Protein AF-A0AB39BMZ3-F1 (afdb_monomer_lite)

Organism: NCBI:txid3237103

Sequence (229 aa):
MKKNLCFAFLLSFLVLIFVPGSILASNDEINWDEPFFEVKEFEVFYDEEYENSDDLLDPNTIESDFSIMGGGNCSRTYPGTNTCVLPGDVLYTSKSPSTGFVGHVGIVNTSSNVAHVLTAAGGGFRTNDTVNEWRNRFQAGQTRVYRYNNASRAYNAATKISGIRNNFVQYGIGTNRYDQRYNYCSKMIWQAYSLGGVTLRGWTNTGQVEFISPWNLVNQSYFTRVATF

Foldseek 3Di:
DDDYDDDDDDDDDDDDDDDDDDDDDPPPPPDPPDPDDPPPDWDFDDPPPDPDDPPPDDVVCVCVLCVVQPDPDQPDDQPPDPHGQTQLKKKWFQDDPADPGQTFIWTQASVRATWFAHAVVVPGTDHHHHSVNVCVRRPAQGIWIKHFQRSQLSNQLNHCLVVLVVQDQGDDFFADLQRSPHDHGLSSSQNSSVSSVHHFTAWTDPVTTTDHTSCSRQVDPRIDTDDTD

Radius of gyration: 25.88 Å; chains: 1; bounding box: 47×88×86 Å

Structure (mmCIF, N/CA/C/O backbone):
data_AF-A0AB39BMZ3-F1
#
_entry.id   AF-A0AB39BMZ3-F1
#
loop_
_atom_site.group_PDB
_atom_site.id
_atom_site.type_symbol
_atom_site.label_atom_id
_atom_site.label_alt_id
_atom_site.label_comp_id
_atom_site.label_asym_id
_atom_site.label_entity_id
_atom_site.label_seq_id
_atom_site.pdbx_PDB_ins_code
_atom_site.Cartn_x
_atom_site.Cartn_y
_atom_site.Cartn_z
_atom_site.occupancy
_atom_site.B_iso_or_equiv
_atom_site.auth_seq_id
_atom_site.auth_comp_id
_atom_site.auth_asym_id
_atom_site.auth_atom_id
_atom_site.pdbx_PDB_model_num
ATOM 1 N N . MET A 1 1 ? 18.829 63.375 -60.545 1.00 35.66 1 MET A N 1
ATOM 2 C CA . MET A 1 1 ? 17.794 62.920 -61.502 1.00 35.66 1 MET A CA 1
ATOM 3 C C . MET A 1 1 ? 17.953 61.419 -61.719 1.00 35.66 1 MET A C 1
ATOM 5 O O . MET A 1 1 ? 19.070 60.993 -61.954 1.00 35.66 1 MET A O 1
ATOM 9 N N . LYS A 1 2 ? 16.837 60.686 -61.555 1.00 46.88 2 LYS A N 1
ATOM 10 C CA . LYS A 1 2 ? 16.465 59.300 -61.945 1.00 46.88 2 LYS A CA 1
ATOM 11 C C . LYS A 1 2 ? 17.471 58.546 -62.855 1.00 46.88 2 LYS A C 1
ATOM 13 O O . LYS A 1 2 ? 17.956 59.140 -63.808 1.00 46.88 2 LYS A O 1
ATOM 18 N N . LYS A 1 3 ? 17.723 57.236 -62.705 1.00 43.28 3 LYS A N 1
ATOM 19 C CA . LYS A 1 3 ? 16.800 56.093 -62.943 1.00 43.28 3 LYS A CA 1
ATOM 20 C C . LYS A 1 3 ? 17.489 54.777 -62.490 1.00 43.28 3 LYS A C 1
ATOM 22 O O . LYS A 1 3 ? 18.661 54.624 -62.793 1.00 43.28 3 LYS A O 1
ATOM 27 N N . ASN A 1 4 ? 16.821 53.922 -61.694 1.00 40.41 4 ASN A N 1
ATOM 28 C CA . ASN A 1 4 ? 16.254 52.592 -62.069 1.00 40.41 4 ASN A CA 1
ATOM 29 C C . ASN A 1 4 ? 17.298 51.444 -62.032 1.00 40.41 4 ASN A C 1
ATOM 31 O O . ASN A 1 4 ? 18.447 51.697 -62.341 1.00 40.41 4 ASN A O 1
ATOM 35 N N . LEU A 1 5 ? 17.037 50.154 -61.798 1.00 43.66 5 LEU A N 1
ATOM 36 C CA . LEU A 1 5 ? 15.922 49.298 -61.355 1.00 43.66 5 LEU A CA 1
ATOM 37 C C . LEU A 1 5 ? 16.449 47.845 -61.544 1.00 43.66 5 LEU A C 1
ATOM 39 O O . LEU A 1 5 ? 17.090 47.604 -62.557 1.00 43.66 5 LEU A O 1
ATOM 43 N N . CYS A 1 6 ? 16.117 46.918 -60.629 1.00 44.03 6 CYS A N 1
ATOM 44 C CA . CYS A 1 6 ? 16.098 45.438 -60.755 1.00 44.03 6 CYS A CA 1
ATOM 45 C C . CYS A 1 6 ? 17.329 44.661 -61.281 1.00 44.03 6 CYS A C 1
ATOM 47 O O . CYS A 1 6 ? 17.737 44.833 -62.418 1.00 44.03 6 CYS A O 1
ATOM 49 N N . PHE A 1 7 ? 17.762 43.626 -60.549 1.00 40.25 7 PHE A N 1
ATOM 50 C CA . PHE A 1 7 ? 17.367 42.223 -60.796 1.00 40.25 7 PHE A CA 1
ATOM 51 C C . PHE A 1 7 ? 18.029 41.305 -59.752 1.00 40.25 7 PHE A C 1
ATOM 53 O O . PHE A 1 7 ? 19.232 41.372 -59.520 1.00 40.25 7 PHE A O 1
ATOM 60 N N . ALA A 1 8 ? 17.230 40.447 -59.122 1.00 46.72 8 ALA A N 1
ATOM 61 C CA . ALA A 1 8 ? 17.710 39.271 -58.404 1.00 46.72 8 ALA A CA 1
ATOM 62 C C . ALA A 1 8 ? 18.194 38.216 -59.412 1.00 46.72 8 ALA A C 1
ATOM 64 O O . ALA A 1 8 ? 17.561 38.103 -60.453 1.00 46.72 8 ALA A O 1
ATOM 65 N N . PHE A 1 9 ? 19.229 37.422 -59.101 1.00 40.22 9 PHE A N 1
ATOM 66 C CA . PHE A 1 9 ? 19.284 35.981 -59.418 1.00 40.22 9 PHE A CA 1
ATOM 67 C C . PHE A 1 9 ? 20.486 35.284 -58.734 1.00 40.22 9 PHE A C 1
ATOM 69 O O . PHE A 1 9 ? 21.638 35.627 -58.968 1.00 40.22 9 PHE A O 1
ATOM 76 N N . LEU A 1 10 ? 20.142 34.328 -57.861 1.00 46.91 10 LEU A N 1
ATOM 77 C CA . LEU A 1 10 ? 20.783 33.049 -57.503 1.00 46.91 10 LEU A CA 1
ATOM 78 C C . LEU A 1 10 ? 22.270 32.770 -57.814 1.00 46.91 10 LEU A C 1
ATOM 80 O O . LEU A 1 10 ? 22.665 32.722 -58.972 1.00 46.91 10 LEU A O 1
ATOM 84 N N . LEU A 1 11 ? 22.988 32.290 -56.787 1.00 40.00 11 LEU A N 1
ATOM 85 C CA . LEU A 1 11 ? 23.832 31.078 -56.851 1.00 40.00 11 LEU A CA 1
ATOM 86 C C . LEU A 1 11 ? 24.113 30.596 -55.408 1.00 40.00 11 LEU A C 1
ATOM 88 O O . LEU A 1 11 ? 24.790 31.268 -54.641 1.00 40.00 11 LEU A O 1
ATOM 92 N N . SER A 1 12 ? 23.394 29.590 -54.904 1.00 45.03 12 SER A N 1
ATOM 93 C CA . SER A 1 12 ? 23.884 28.207 -54.780 1.00 45.03 12 SER A CA 1
ATOM 94 C C . SER A 1 12 ? 25.326 28.097 -54.276 1.00 45.03 12 SER A C 1
ATOM 96 O O . SER A 1 12 ? 26.247 28.177 -55.079 1.00 45.03 12 SER A O 1
ATOM 98 N N . PHE A 1 13 ? 25.507 27.778 -52.991 1.00 42.47 13 PHE A N 1
ATOM 99 C CA . PHE A 1 13 ? 26.560 26.850 -52.571 1.00 42.47 13 PHE A CA 1
ATOM 100 C C . PHE A 1 13 ? 26.096 26.038 -51.357 1.00 42.47 13 PHE A C 1
ATOM 102 O O . PHE A 1 13 ? 26.056 26.501 -50.220 1.00 42.47 13 PHE A O 1
ATOM 109 N N . LEU A 1 14 ? 25.702 24.805 -51.666 1.00 44.97 14 LEU A N 1
ATOM 110 C CA . LEU A 1 14 ? 25.516 23.692 -50.753 1.00 44.97 14 LEU A CA 1
ATOM 111 C C . LEU A 1 14 ? 26.889 23.341 -50.156 1.00 44.97 14 LEU A C 1
ATOM 113 O O . LEU A 1 14 ? 27.759 22.849 -50.873 1.00 44.97 14 LEU A O 1
ATOM 117 N N . VAL A 1 15 ? 27.101 23.593 -48.864 1.00 43.81 15 VAL A N 1
ATOM 118 C CA . VAL A 1 15 ? 28.261 23.061 -48.135 1.00 43.81 15 VAL A CA 1
ATOM 119 C C . VAL A 1 15 ? 27.787 21.850 -47.337 1.00 43.81 15 VAL A C 1
ATOM 121 O O . VAL A 1 15 ? 27.202 21.973 -46.265 1.00 43.81 15 VAL A O 1
ATOM 124 N N . LEU A 1 16 ? 28.023 20.669 -47.909 1.00 45.47 16 LEU A N 1
ATOM 125 C CA . LEU A 1 16 ? 27.975 19.386 -47.214 1.00 45.47 16 LEU A CA 1
ATOM 126 C C . LEU A 1 16 ? 29.157 19.324 -46.241 1.00 45.47 16 LEU A C 1
ATOM 128 O O . LEU A 1 16 ? 30.283 19.045 -46.649 1.00 45.47 16 LEU A O 1
ATOM 132 N N . ILE A 1 17 ? 28.902 19.571 -44.957 1.00 45.56 17 ILE A N 1
ATOM 133 C CA . ILE A 1 17 ? 29.838 19.191 -43.898 1.00 45.56 17 ILE A CA 1
ATOM 134 C C . ILE A 1 17 ? 29.428 17.799 -43.426 1.00 45.56 17 ILE A C 1
ATOM 136 O O . ILE A 1 17 ? 28.432 17.618 -42.729 1.00 45.56 17 ILE A O 1
ATOM 140 N N . PHE A 1 18 ? 30.199 16.809 -43.862 1.00 40.34 18 PHE A N 1
ATOM 141 C CA . PHE A 1 18 ? 30.198 15.462 -43.312 1.00 40.34 18 PHE A CA 1
ATOM 142 C C . PHE A 1 18 ? 30.809 15.525 -41.903 1.00 40.34 18 PHE A C 1
ATOM 144 O O . PHE A 1 18 ? 32.000 15.798 -41.761 1.00 40.34 18 PHE A O 1
ATOM 151 N N . VAL A 1 19 ? 30.010 15.261 -40.868 1.00 41.97 19 VAL A N 1
ATOM 152 C CA . VAL A 1 19 ? 30.504 14.916 -39.526 1.00 41.97 19 VAL A CA 1
ATOM 153 C C . VAL A 1 19 ? 29.900 13.559 -39.157 1.00 41.97 19 VAL A C 1
ATOM 155 O O . VAL A 1 19 ? 28.674 13.429 -39.172 1.00 41.97 19 VAL A O 1
ATOM 158 N N . PRO A 1 20 ? 30.711 12.525 -38.872 1.00 40.75 20 PRO A N 1
ATOM 159 C CA . PRO A 1 20 ? 30.188 11.228 -38.487 1.00 40.75 20 PRO A CA 1
ATOM 160 C C . PRO A 1 20 ? 29.720 11.261 -37.028 1.00 40.75 20 PRO A C 1
ATOM 162 O O . PRO A 1 20 ? 30.461 11.659 -36.136 1.00 40.75 20 PRO A O 1
ATOM 165 N N . GLY A 1 21 ? 28.481 10.810 -36.828 1.00 40.44 21 GLY A N 1
ATOM 166 C CA . GLY A 1 21 ? 27.982 10.101 -35.649 1.00 40.44 21 GLY A CA 1
ATOM 167 C C . GLY A 1 21 ? 28.285 10.673 -34.264 1.00 40.44 21 GLY A C 1
ATOM 168 O O . GLY A 1 21 ? 29.332 10.402 -33.691 1.00 40.44 21 GLY A O 1
ATOM 169 N N . SER A 1 22 ? 27.278 11.295 -33.650 1.00 37.59 22 SER A N 1
ATOM 170 C CA . SER A 1 22 ? 26.979 11.166 -32.217 1.00 37.59 22 SER A CA 1
ATOM 171 C C . SER A 1 22 ? 25.510 11.525 -31.986 1.00 37.59 22 SER A C 1
ATOM 173 O O . SER A 1 22 ? 25.135 12.686 -32.066 1.00 37.59 22 SER A O 1
ATOM 175 N N . ILE A 1 23 ? 24.696 10.486 -31.787 1.00 41.50 23 ILE A N 1
ATOM 176 C CA . ILE A 1 23 ? 23.494 10.410 -30.939 1.00 41.50 23 ILE A CA 1
ATOM 177 C C . ILE A 1 23 ? 22.740 11.741 -30.758 1.00 41.50 23 ILE A C 1
ATOM 179 O O . ILE A 1 23 ? 23.028 12.523 -29.854 1.00 41.50 23 ILE A O 1
ATOM 183 N N . LEU A 1 24 ? 21.710 11.952 -31.581 1.00 36.19 24 LEU A N 1
ATOM 184 C CA . LEU A 1 24 ? 20.635 12.878 -31.243 1.00 36.19 24 LEU A CA 1
ATOM 185 C C . LEU A 1 24 ? 19.850 12.271 -30.075 1.00 36.19 24 LEU A C 1
ATOM 187 O O . LEU A 1 24 ? 19.190 11.245 -30.233 1.00 36.19 24 LEU A O 1
ATOM 191 N N . ALA A 1 25 ? 19.936 12.900 -28.906 1.00 37.31 25 ALA A N 1
ATOM 192 C CA . ALA A 1 25 ? 18.879 12.802 -27.914 1.00 37.31 25 ALA A CA 1
ATOM 193 C C . ALA A 1 25 ? 17.602 13.354 -28.563 1.00 37.31 25 ALA A C 1
ATOM 195 O O . ALA A 1 25 ? 17.571 14.528 -28.944 1.00 37.31 25 ALA A O 1
ATOM 196 N N . SER A 1 26 ? 16.580 12.513 -28.753 1.00 39.22 26 SER A N 1
ATOM 197 C CA . SER A 1 26 ? 15.256 13.032 -29.081 1.00 39.22 26 SER A CA 1
ATOM 198 C C . SER A 1 26 ? 14.737 13.744 -27.834 1.00 39.22 26 SER A C 1
ATOM 200 O O . SER A 1 26 ? 14.551 13.148 -26.773 1.00 39.22 26 SER A O 1
ATOM 202 N N . ASN A 1 27 ? 14.568 15.060 -27.941 1.00 45.41 27 ASN A N 1
ATOM 203 C CA . ASN A 1 27 ? 13.685 15.799 -27.052 1.00 45.41 27 ASN A CA 1
ATOM 204 C C . ASN A 1 27 ? 12.256 15.508 -27.512 1.00 45.41 27 ASN A C 1
ATOM 206 O O . ASN A 1 27 ? 11.623 16.350 -28.144 1.00 45.41 27 ASN A O 1
ATOM 210 N N . ASP A 1 28 ? 11.779 14.300 -27.232 1.00 40.38 28 ASP A N 1
ATOM 211 C CA . ASP A 1 28 ? 10.352 14.025 -27.286 1.00 40.38 28 ASP A CA 1
ATOM 212 C C . ASP A 1 28 ? 9.761 14.503 -25.958 1.00 40.38 28 ASP A C 1
ATOM 214 O O . ASP A 1 28 ? 9.809 13.818 -24.933 1.00 40.38 28 ASP A O 1
ATOM 218 N N . GLU A 1 29 ? 9.254 15.737 -25.955 1.00 38.00 29 GLU A N 1
ATOM 219 C CA . GLU A 1 29 ? 8.318 16.176 -24.927 1.00 38.00 29 GLU A CA 1
ATOM 220 C C . GLU A 1 29 ? 7.094 15.257 -24.995 1.00 38.00 29 GLU A C 1
ATOM 222 O O . GLU A 1 29 ? 6.323 15.272 -25.955 1.00 38.00 29 GLU A O 1
ATOM 227 N N . ILE A 1 30 ? 6.950 14.405 -23.980 1.00 43.41 30 ILE A N 1
ATOM 228 C CA . ILE A 1 30 ? 5.805 13.509 -23.830 1.00 43.41 30 ILE A CA 1
ATOM 229 C C . ILE A 1 30 ? 4.558 14.381 -23.660 1.00 43.41 30 ILE A C 1
ATOM 231 O O . ILE A 1 30 ? 4.386 15.045 -22.636 1.00 43.41 30 ILE A O 1
ATOM 235 N N . ASN A 1 31 ? 3.704 14.382 -24.682 1.00 32.47 31 ASN A N 1
ATOM 236 C CA . ASN A 1 31 ? 2.394 15.013 -24.648 1.00 32.47 31 ASN A CA 1
ATOM 237 C C . ASN A 1 31 ? 1.470 14.210 -23.714 1.00 32.47 31 ASN A C 1
ATOM 239 O O . ASN A 1 31 ? 1.122 13.067 -24.007 1.00 32.47 31 ASN A O 1
ATOM 243 N N . TRP A 1 32 ? 1.101 14.801 -22.576 1.00 40.84 32 TRP A N 1
ATOM 244 C CA . TRP A 1 32 ? 0.277 14.170 -21.536 1.00 40.84 32 TRP A CA 1
ATOM 245 C C . TRP A 1 32 ? -1.239 14.305 -21.775 1.00 40.84 32 TRP A C 1
ATOM 247 O O . TRP A 1 32 ? -2.012 13.809 -20.956 1.00 40.84 32 TRP A O 1
ATOM 257 N N . ASP A 1 33 ? -1.660 14.945 -22.875 1.00 35.44 33 ASP A N 1
ATOM 258 C CA . ASP A 1 33 ? -3.074 15.182 -23.217 1.00 35.44 33 ASP A CA 1
ATOM 259 C C . ASP A 1 33 ? -3.703 14.088 -24.106 1.00 35.44 33 ASP A C 1
ATOM 261 O O . ASP A 1 33 ? -4.878 14.181 -24.466 1.00 35.44 33 ASP A O 1
ATOM 265 N N . GLU A 1 34 ? -2.969 13.024 -24.442 1.00 38.31 34 GLU A N 1
ATOM 266 C CA . GLU A 1 34 ? -3.548 11.890 -25.171 1.00 38.31 34 GLU A CA 1
ATOM 267 C C . GLU A 1 34 ? -4.383 11.007 -24.220 1.00 38.31 34 GLU A C 1
ATOM 269 O O . GLU A 1 34 ? -3.901 10.613 -23.149 1.00 38.31 34 GLU A O 1
ATOM 274 N N . PRO A 1 35 ? -5.639 10.668 -24.570 1.00 37.22 35 PRO A N 1
ATOM 275 C CA . PRO A 1 35 ? -6.463 9.792 -23.754 1.00 37.22 35 PRO A CA 1
ATOM 276 C C . PRO A 1 35 ? -5.769 8.438 -23.590 1.00 37.22 35 PRO A C 1
ATOM 278 O O . PRO A 1 35 ? -5.380 7.796 -24.566 1.00 37.22 35 PRO A O 1
ATOM 281 N N . PHE A 1 36 ? -5.622 8.025 -22.326 1.00 44.50 36 PHE A N 1
ATOM 282 C CA . PHE A 1 36 ? -5.133 6.714 -21.909 1.00 44.50 36 PHE A CA 1
ATOM 283 C C . PHE A 1 36 ? -5.636 5.625 -22.860 1.00 44.50 36 PHE A C 1
ATOM 285 O O . PHE A 1 36 ? -6.844 5.475 -23.039 1.00 44.50 36 PHE A O 1
ATOM 292 N N . PHE A 1 37 ? -4.687 4.894 -23.450 1.00 38.97 37 PHE A N 1
ATOM 293 C CA . PHE A 1 37 ? -4.905 3.760 -24.342 1.00 38.97 37 PHE A CA 1
ATOM 294 C C . PHE A 1 37 ? -6.164 2.965 -23.970 1.00 38.97 37 PHE A C 1
ATOM 296 O O . PHE A 1 37 ? -6.286 2.458 -22.852 1.00 38.97 37 PHE A O 1
ATOM 303 N N . GLU A 1 38 ? -7.084 2.830 -24.924 1.00 38.00 38 GLU A N 1
ATOM 304 C CA . GLU A 1 38 ? -8.198 1.889 -24.839 1.00 38.00 38 GLU A CA 1
ATOM 305 C C . GLU A 1 38 ? -7.611 0.467 -24.890 1.00 38.00 38 GLU A C 1
ATOM 307 O O . GLU A 1 38 ? -7.374 -0.097 -25.959 1.00 38.00 38 GLU A O 1
ATOM 312 N N . VAL A 1 39 ? -7.277 -0.086 -23.719 1.00 44.09 39 VAL A N 1
ATOM 313 C CA . VAL A 1 39 ? -6.733 -1.444 -23.585 1.00 44.09 39 VAL A CA 1
ATOM 314 C C . VAL A 1 39 ? -7.845 -2.432 -23.936 1.00 44.09 39 VAL A C 1
ATOM 316 O O . VAL A 1 39 ? -8.742 -2.679 -23.131 1.00 44.09 39 VAL A O 1
ATOM 319 N N . LYS A 1 40 ? -7.818 -2.951 -25.168 1.00 37.28 40 LYS A N 1
ATOM 320 C CA . LYS A 1 40 ? -8.894 -3.783 -25.731 1.00 37.28 40 LYS A CA 1
ATOM 321 C C . LYS A 1 40 ? -8.863 -5.256 -25.333 1.00 37.28 40 LYS A C 1
ATOM 323 O O . LYS A 1 40 ? -9.859 -5.936 -25.544 1.00 37.28 40 LYS A O 1
ATOM 328 N N . GLU A 1 41 ? -7.792 -5.749 -24.721 1.00 40.28 41 GLU A N 1
ATOM 329 C CA . GLU A 1 41 ? -7.735 -7.143 -24.280 1.00 40.28 41 GLU A CA 1
ATOM 330 C C . GLU A 1 41 ? -6.696 -7.304 -23.167 1.00 40.28 41 GLU A C 1
ATOM 332 O O . GLU A 1 41 ? -5.605 -6.738 -23.235 1.00 40.28 41 GLU A O 1
ATOM 337 N N . PHE A 1 42 ? -7.076 -8.004 -22.097 1.00 39.78 42 PHE A N 1
ATOM 338 C CA . PHE A 1 42 ? -6.285 -8.170 -20.880 1.00 39.78 42 PHE A CA 1
ATOM 339 C C . PHE A 1 42 ? -5.866 -9.633 -20.773 1.00 39.78 42 PHE A C 1
ATOM 341 O O . PHE A 1 42 ? -6.704 -10.488 -20.495 1.00 39.78 42 PHE A O 1
ATOM 348 N N . GLU A 1 43 ? -4.577 -9.922 -20.924 1.00 38.09 43 GLU A N 1
ATOM 349 C CA . GLU A 1 43 ? -4.024 -11.186 -20.441 1.00 38.09 43 GLU A CA 1
ATOM 350 C C . GLU A 1 43 ? -3.625 -11.011 -18.970 1.00 38.09 43 GLU A C 1
ATOM 352 O O . GLU A 1 43 ? -2.747 -10.215 -18.622 1.00 38.09 43 GLU A O 1
ATOM 357 N N . VAL A 1 44 ? -4.337 -11.719 -18.082 1.00 43.59 44 VAL A N 1
ATOM 358 C CA . VAL A 1 44 ? -3.938 -11.872 -16.679 1.00 43.59 44 VAL A CA 1
ATOM 359 C C . VAL A 1 44 ? -2.813 -12.894 -16.664 1.00 43.59 44 VAL A C 1
ATOM 361 O O . VAL A 1 44 ? -3.059 -14.080 -16.873 1.00 43.59 44 VAL A O 1
ATOM 364 N N . PHE A 1 45 ? -1.587 -12.462 -16.389 1.00 42.62 45 PHE A N 1
ATOM 365 C CA . PHE A 1 45 ? -0.499 -13.411 -16.189 1.00 42.62 45 PHE A CA 1
ATOM 366 C C . PHE A 1 45 ? -0.581 -13.961 -14.765 1.00 42.62 45 PHE A C 1
ATOM 368 O O . PHE A 1 45 ? -0.477 -13.228 -13.775 1.00 42.62 45 PHE A O 1
ATOM 375 N N . TYR A 1 46 ? -0.814 -15.267 -14.670 1.00 40.78 46 TYR A N 1
ATOM 376 C CA . TYR A 1 46 ? -0.612 -16.028 -13.449 1.00 40.78 46 TYR A CA 1
ATOM 377 C C . TYR A 1 46 ? 0.838 -16.508 -13.470 1.00 40.78 46 TYR A C 1
ATOM 379 O O . TYR A 1 46 ? 1.170 -17.402 -14.239 1.00 40.78 46 TYR A O 1
ATOM 387 N N . ASP A 1 47 ? 1.709 -15.912 -12.654 1.00 41.22 47 ASP A N 1
ATOM 388 C CA . ASP A 1 47 ? 3.001 -16.541 -12.375 1.00 41.22 47 ASP A CA 1
ATOM 389 C C . ASP A 1 47 ? 2.706 -17.828 -11.577 1.00 41.22 47 ASP A C 1
ATOM 391 O O . ASP A 1 47 ? 2.167 -17.771 -10.466 1.00 41.22 47 ASP A O 1
ATOM 395 N N . GLU A 1 48 ? 2.978 -18.989 -12.186 1.00 39.09 48 GLU A N 1
ATOM 396 C CA . GLU A 1 48 ? 2.729 -20.335 -11.629 1.00 39.09 48 GLU A CA 1
ATOM 397 C C . GLU A 1 48 ? 3.689 -20.702 -10.483 1.00 39.09 48 GLU A C 1
ATOM 399 O O . GLU A 1 48 ? 3.539 -21.732 -9.829 1.00 39.09 48 GLU A O 1
ATOM 404 N N . GLU A 1 49 ? 4.659 -19.847 -10.176 1.00 40.28 49 GLU A N 1
ATOM 405 C CA . GLU A 1 49 ? 5.669 -20.117 -9.163 1.00 40.28 49 GLU A CA 1
ATOM 406 C C . GLU A 1 49 ? 5.241 -19.546 -7.801 1.00 40.28 49 GLU A C 1
ATOM 408 O O . GLU A 1 49 ? 5.564 -18.408 -7.469 1.00 40.28 49 GLU A O 1
ATOM 413 N N . TYR A 1 50 ? 4.440 -20.317 -7.049 1.00 40.59 50 TYR A N 1
ATOM 414 C CA . TYR A 1 50 ? 4.622 -20.620 -5.613 1.00 40.59 50 TYR A CA 1
ATOM 415 C C . TYR A 1 50 ? 3.421 -21.428 -5.077 1.00 40.59 50 TYR A C 1
ATOM 417 O O . TYR A 1 50 ? 2.538 -20.906 -4.391 1.00 40.59 50 TYR A O 1
ATOM 425 N N . GLU A 1 51 ? 3.386 -22.726 -5.366 1.00 40.16 51 GLU A N 1
ATOM 426 C CA . GLU A 1 51 ? 2.722 -23.686 -4.484 1.00 40.16 51 GLU A CA 1
ATOM 427 C C . GLU A 1 51 ? 3.712 -24.052 -3.379 1.00 40.16 51 GLU A C 1
ATOM 429 O O . GLU A 1 51 ? 4.714 -24.706 -3.649 1.00 40.16 51 GLU A O 1
ATOM 434 N N . ASN A 1 52 ? 3.477 -23.559 -2.162 1.00 41.69 52 ASN A N 1
ATOM 435 C CA . ASN A 1 52 ? 3.446 -24.355 -0.930 1.00 41.69 52 ASN A CA 1
ATOM 436 C C . ASN A 1 52 ? 3.363 -23.414 0.284 1.00 41.69 52 ASN A C 1
ATOM 438 O O . ASN A 1 52 ? 4.356 -22.850 0.742 1.00 41.69 52 ASN A O 1
ATOM 442 N N . SER A 1 53 ? 2.161 -23.250 0.817 1.00 42.69 53 SER A N 1
ATOM 443 C CA . SER A 1 53 ? 1.975 -23.156 2.261 1.00 42.69 53 SER A CA 1
ATOM 444 C C . SER A 1 53 ? 0.507 -23.435 2.522 1.00 42.69 53 SER A C 1
ATOM 446 O O . SER A 1 53 ? -0.322 -22.545 2.323 1.00 42.69 53 SER A O 1
ATOM 448 N N . ASP A 1 54 ? 0.209 -24.646 2.983 1.00 39.72 54 ASP A N 1
ATOM 449 C CA . ASP A 1 54 ? -1.060 -25.071 3.594 1.00 39.72 54 ASP A CA 1
ATOM 450 C C . ASP A 1 54 ? -1.417 -24.274 4.871 1.00 39.72 54 ASP A C 1
ATOM 452 O O . ASP A 1 54 ? -2.09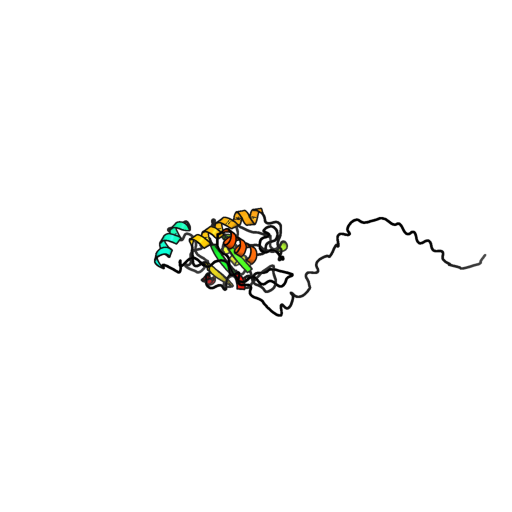1 -24.757 5.772 1.00 39.72 54 ASP A O 1
ATOM 456 N N . ASP A 1 55 ? -0.996 -23.016 4.955 1.00 43.78 55 ASP A N 1
ATOM 457 C CA . ASP A 1 55 ? -1.259 -22.100 6.056 1.00 43.78 55 ASP A CA 1
ATOM 458 C C . ASP A 1 55 ? -2.519 -21.279 5.732 1.00 43.78 55 ASP A C 1
ATOM 460 O O . ASP A 1 55 ? -2.540 -20.045 5.708 1.00 43.78 55 ASP A O 1
ATOM 464 N N . LEU A 1 56 ? -3.585 -21.998 5.370 1.00 37.25 56 LEU A N 1
ATOM 465 C CA . LEU A 1 56 ? -4.931 -21.454 5.324 1.00 37.25 56 LEU A CA 1
ATOM 466 C C . LEU A 1 56 ? -5.506 -21.492 6.742 1.00 37.25 56 LEU A C 1
ATOM 468 O O . LEU A 1 56 ? -6.040 -22.502 7.180 1.00 37.25 56 LEU A O 1
ATOM 472 N N . LEU A 1 57 ? -5.435 -20.329 7.394 1.00 42.91 57 LEU A N 1
ATOM 473 C CA . LEU A 1 57 ? -6.365 -19.843 8.416 1.00 42.91 57 LEU A CA 1
ATOM 474 C C . LEU A 1 57 ? -6.607 -20.785 9.610 1.00 42.91 57 LEU A C 1
ATOM 476 O O . LEU A 1 57 ? -7.647 -21.437 9.692 1.00 42.91 57 LEU A O 1
ATOM 480 N N . ASP A 1 58 ? -5.732 -20.718 10.615 1.00 40.44 58 ASP A N 1
ATOM 481 C CA . ASP A 1 58 ? -6.183 -20.934 11.993 1.00 40.44 58 ASP A CA 1
ATOM 482 C C . ASP A 1 58 ? -6.757 -19.608 12.538 1.00 40.44 58 ASP A C 1
ATOM 484 O O . ASP A 1 58 ? -6.013 -18.652 12.746 1.00 40.44 58 ASP A O 1
ATOM 488 N N . PRO A 1 59 ? -8.072 -19.483 12.777 1.00 41.25 59 PRO A N 1
ATOM 489 C CA . PRO A 1 59 ? -8.657 -18.275 13.360 1.00 41.25 59 PRO A CA 1
ATOM 490 C C . PRO A 1 59 ? -8.146 -17.962 14.781 1.00 41.25 59 PRO A C 1
ATOM 492 O O . PRO A 1 59 ? -8.339 -16.839 15.246 1.00 41.25 59 PRO A O 1
ATOM 495 N N . ASN A 1 60 ? -7.462 -18.898 15.452 1.00 37.62 60 ASN A N 1
ATOM 496 C CA . ASN A 1 60 ? -6.832 -18.680 16.756 1.00 37.62 60 ASN A CA 1
ATOM 497 C C . ASN A 1 60 ? -5.408 -18.097 16.673 1.00 37.62 60 ASN A C 1
ATOM 499 O O . ASN A 1 60 ? -4.873 -17.683 17.701 1.00 37.62 60 ASN A O 1
ATOM 503 N N . THR A 1 61 ? -4.794 -17.991 15.486 1.00 43.12 61 THR A N 1
ATOM 504 C CA . THR A 1 61 ? -3.495 -17.303 15.330 1.00 43.12 61 THR A CA 1
ATOM 505 C C . THR A 1 61 ? -3.633 -15.787 15.189 1.00 43.12 61 THR A C 1
ATOM 507 O O . THR A 1 61 ? -2.639 -15.074 15.311 1.00 43.12 61 THR A O 1
ATOM 510 N N . ILE A 1 62 ? -4.856 -15.264 15.027 1.00 44.66 62 ILE A N 1
ATOM 511 C CA . ILE A 1 62 ? -5.141 -13.821 14.918 1.00 44.66 62 ILE A CA 1
ATOM 512 C C . ILE A 1 62 ? -4.742 -13.065 16.201 1.00 44.66 62 ILE A C 1
ATOM 514 O O . ILE A 1 62 ? -4.264 -11.933 16.117 1.00 44.66 62 ILE A O 1
ATOM 518 N N . GLU A 1 63 ? -4.865 -13.683 17.382 1.00 41.75 63 GLU A N 1
ATOM 519 C CA . GLU A 1 63 ? -4.412 -13.076 18.645 1.00 41.75 63 GLU A CA 1
ATOM 520 C C . GLU A 1 63 ? -2.881 -13.107 18.800 1.00 41.75 63 GLU A C 1
ATOM 522 O O . GLU A 1 63 ? -2.287 -12.134 19.272 1.00 41.75 63 GLU A O 1
ATOM 527 N N . SER A 1 64 ? -2.214 -14.176 18.345 1.00 45.97 64 SER A N 1
ATOM 528 C CA . SER A 1 64 ? -0.745 -14.255 18.355 1.00 45.97 64 SER A CA 1
ATOM 529 C C . SER A 1 64 ? -0.097 -13.342 17.309 1.00 45.97 64 SER A C 1
ATOM 531 O O . SER A 1 64 ? 0.948 -12.748 17.570 1.00 45.97 64 SER A O 1
ATOM 533 N N . ASP A 1 65 ? -0.749 -13.143 16.164 1.00 49.81 65 ASP A N 1
ATOM 534 C CA . ASP A 1 65 ? -0.299 -12.250 15.093 1.00 49.81 65 ASP A CA 1
ATOM 535 C C . ASP A 1 65 ? -0.439 -10.762 15.472 1.00 49.81 65 ASP A C 1
ATOM 537 O O . ASP A 1 65 ? 0.367 -9.928 15.050 1.00 49.81 65 ASP A O 1
ATOM 541 N N . PHE A 1 66 ? -1.398 -10.420 16.341 1.00 50.03 66 PHE A N 1
ATOM 542 C CA . PHE A 1 66 ? -1.551 -9.076 16.918 1.00 50.03 66 PHE A CA 1
ATOM 543 C C . PHE A 1 66 ? -0.350 -8.701 17.817 1.00 50.03 66 PHE A C 1
ATOM 545 O O . PHE A 1 66 ? 0.119 -7.559 17.813 1.00 50.03 66 PHE A O 1
ATOM 552 N N . SER A 1 67 ? 0.234 -9.687 18.510 1.00 49.81 67 SER A N 1
ATOM 553 C CA . SER A 1 67 ? 1.473 -9.522 19.283 1.00 49.81 67 SER A CA 1
ATOM 554 C C . SER A 1 67 ? 2.704 -9.305 18.386 1.00 49.81 67 SER A C 1
ATOM 556 O O . SER A 1 67 ? 3.526 -8.435 18.677 1.00 49.81 67 SER A O 1
ATOM 558 N N . ILE A 1 68 ? 2.796 -10.019 17.256 1.00 51.91 68 ILE A N 1
ATOM 559 C CA . ILE A 1 68 ? 3.897 -9.908 16.274 1.00 51.91 68 ILE A CA 1
ATOM 560 C C . ILE A 1 68 ? 3.855 -8.563 15.521 1.00 51.91 68 ILE A C 1
ATOM 562 O O . ILE A 1 68 ? 4.895 -7.988 15.206 1.00 51.91 68 ILE A O 1
ATOM 566 N N . MET A 1 69 ? 2.657 -8.015 15.305 1.00 51.78 69 MET A N 1
ATOM 567 C CA . MET A 1 69 ? 2.395 -6.699 14.702 1.00 51.78 69 MET A CA 1
ATOM 568 C C . MET A 1 69 ? 2.679 -5.500 15.625 1.00 51.78 69 MET A C 1
ATOM 570 O O . MET A 1 69 ? 2.478 -4.353 15.219 1.00 51.78 69 MET A O 1
ATOM 574 N N . GLY A 1 70 ? 3.143 -5.743 16.857 1.00 50.09 70 GLY A N 1
ATOM 575 C CA . GLY A 1 70 ? 3.546 -4.695 17.793 1.00 50.09 70 GLY A CA 1
ATOM 576 C C . GLY A 1 70 ? 2.440 -4.158 18.703 1.00 50.09 70 GLY A C 1
ATOM 577 O O . GLY A 1 70 ? 2.571 -3.043 19.207 1.00 50.09 70 GLY A O 1
ATOM 578 N N . GLY A 1 71 ? 1.369 -4.904 18.976 1.00 46.00 71 GLY A N 1
ATOM 579 C CA . GLY A 1 71 ? 0.403 -4.430 19.957 1.00 46.00 71 GLY A CA 1
ATOM 580 C C . GLY A 1 71 ? -0.486 -5.520 20.496 1.00 46.00 71 GLY A C 1
ATOM 581 O O . GLY A 1 71 ? -1.403 -5.923 19.822 1.00 46.00 71 GLY A O 1
ATOM 582 N N . GLY A 1 72 ? -0.341 -5.869 21.773 1.00 46.97 72 GLY A N 1
ATOM 583 C CA . GLY A 1 72 ? -1.451 -6.461 22.529 1.00 46.97 72 GLY A CA 1
ATOM 584 C C . GLY A 1 72 ? -2.624 -5.486 22.737 1.00 46.97 72 GLY A C 1
ATOM 585 O O . GLY A 1 72 ? -3.616 -5.864 23.342 1.00 46.97 72 GLY A O 1
ATOM 586 N N . ASN A 1 73 ? -2.526 -4.233 22.261 1.00 55.41 73 ASN A N 1
ATOM 587 C CA . ASN A 1 73 ? -3.572 -3.217 22.358 1.00 55.41 73 ASN A CA 1
ATOM 588 C C . ASN A 1 73 ? -3.614 -2.323 21.110 1.00 55.41 73 ASN A C 1
ATOM 590 O O . ASN A 1 73 ? -2.622 -1.707 20.721 1.00 55.41 73 ASN A O 1
ATOM 594 N N . CYS A 1 74 ? -4.805 -2.215 20.525 1.00 70.19 74 CYS A N 1
ATOM 595 C CA . CYS A 1 74 ? -5.143 -1.318 19.426 1.00 70.19 74 CYS A CA 1
ATOM 596 C C . CYS A 1 74 ? -4.970 0.157 19.831 1.00 70.19 74 CYS A C 1
ATOM 598 O O . CYS A 1 74 ? -5.840 0.726 20.487 1.00 70.19 74 CYS A O 1
ATOM 600 N N . SER A 1 75 ? -3.857 0.793 19.462 1.00 71.62 75 SER A N 1
ATOM 601 C CA . SER A 1 75 ? -3.583 2.188 19.853 1.00 71.62 75 SER A CA 1
ATOM 602 C C . SER A 1 75 ? -4.236 3.228 18.932 1.00 71.62 75 SER A C 1
ATOM 604 O O . SER A 1 75 ? -4.452 4.371 19.338 1.00 71.62 75 SER A O 1
ATOM 606 N N . ARG A 1 76 ? -4.559 2.848 17.689 1.00 86.38 76 ARG A N 1
ATOM 607 C CA . ARG A 1 76 ? -5.170 3.719 16.678 1.00 86.38 76 ARG A CA 1
ATOM 608 C C . ARG A 1 76 ? -6.141 2.930 15.809 1.00 86.38 76 ARG A C 1
ATOM 610 O O . ARG A 1 76 ? -5.790 1.871 15.293 1.00 86.38 76 ARG A O 1
ATOM 617 N N . THR A 1 77 ? -7.329 3.485 15.591 1.00 91.44 77 THR A N 1
ATOM 618 C CA . THR A 1 77 ? -8.324 2.944 14.658 1.00 91.44 77 THR A CA 1
ATOM 619 C C . THR A 1 77 ? -8.477 3.824 13.425 1.00 91.44 77 THR A C 1
ATOM 621 O O . THR A 1 77 ? -8.110 5.005 13.420 1.00 91.44 77 THR A O 1
ATOM 624 N N . TYR A 1 78 ? -9.018 3.245 12.353 1.00 93.75 78 TYR A N 1
ATOM 625 C CA . TYR A 1 78 ? -9.447 4.026 11.202 1.00 93.75 78 TYR A CA 1
ATOM 626 C C . TYR A 1 78 ? -10.624 4.937 11.592 1.00 93.75 78 TYR A C 1
ATOM 628 O O . TYR A 1 78 ? -11.513 4.491 12.325 1.00 93.75 78 TYR A O 1
ATOM 636 N N . PRO A 1 79 ? -10.662 6.196 11.114 1.00 92.69 79 PRO A N 1
ATOM 637 C CA . PRO A 1 79 ? -11.681 7.162 11.504 1.00 92.69 79 PRO A CA 1
ATOM 638 C C . PRO A 1 79 ? -13.109 6.642 11.340 1.00 92.69 79 PRO A C 1
ATOM 640 O O . PRO A 1 79 ? -13.459 6.108 10.297 1.00 92.69 79 PRO A O 1
ATOM 643 N N . GLY A 1 80 ? -13.946 6.830 12.362 1.00 90.69 80 GLY A N 1
ATOM 644 C CA . GLY A 1 80 ? -15.341 6.378 12.321 1.00 90.69 80 GLY A CA 1
ATOM 645 C C . GLY A 1 80 ? -15.517 4.856 12.378 1.00 90.69 80 GLY A C 1
ATOM 646 O O . GLY A 1 80 ? -16.620 4.373 12.140 1.00 90.69 80 GLY A O 1
ATOM 647 N N . THR A 1 81 ? -14.463 4.099 12.698 1.00 90.31 81 THR A N 1
ATOM 648 C CA . THR A 1 81 ? -14.506 2.638 12.834 1.00 90.31 81 THR A CA 1
ATOM 649 C C . THR A 1 81 ? -13.833 2.179 14.130 1.00 90.31 81 THR A C 1
ATOM 651 O O . THR A 1 81 ? -13.040 2.909 14.728 1.00 90.31 81 THR A O 1
ATOM 654 N N . ASN A 1 82 ? -14.093 0.927 14.513 1.00 89.44 82 ASN A N 1
ATOM 655 C CA . ASN A 1 82 ? -13.361 0.229 15.577 1.00 89.44 82 ASN A CA 1
ATOM 656 C C . ASN A 1 82 ? -12.216 -0.644 15.026 1.00 89.44 82 ASN A C 1
ATOM 658 O O . ASN A 1 82 ? -11.609 -1.411 15.768 1.00 89.44 82 ASN A O 1
ATOM 662 N N . THR A 1 83 ? -11.920 -0.553 13.726 1.00 90.25 83 THR A N 1
ATOM 663 C CA . THR A 1 83 ? -10.865 -1.342 13.087 1.00 90.25 83 THR A CA 1
ATOM 664 C C . THR A 1 83 ? -9.509 -0.714 13.372 1.00 90.25 83 THR A C 1
ATOM 666 O O . THR A 1 83 ? -9.267 0.440 13.016 1.00 90.25 83 THR A O 1
ATOM 669 N N . CYS A 1 84 ? -8.603 -1.485 13.966 1.00 91.12 84 CYS A N 1
ATOM 670 C CA . CYS A 1 84 ? -7.226 -1.067 14.213 1.00 91.12 84 CYS A CA 1
ATOM 671 C C . CYS A 1 84 ? -6.460 -0.816 12.917 1.00 91.12 84 CYS A C 1
ATOM 673 O O . CYS A 1 84 ? -6.613 -1.570 11.955 1.00 91.12 84 CYS A O 1
ATOM 675 N N . VAL A 1 85 ? -5.608 0.205 12.936 1.00 92.44 85 VAL A N 1
ATOM 676 C CA . VAL A 1 85 ? -4.611 0.472 11.897 1.00 92.44 85 VAL A CA 1
ATOM 677 C C . VAL A 1 85 ? -3.429 -0.459 12.136 1.00 92.44 85 VAL A C 1
ATOM 679 O O . VAL A 1 85 ? -2.763 -0.318 13.160 1.00 92.44 85 VAL A O 1
ATOM 682 N N . LEU A 1 86 ? -3.170 -1.397 11.222 1.00 92.62 86 LEU A N 1
ATOM 683 C CA . LEU A 1 86 ? -2.076 -2.361 11.358 1.00 92.62 86 LEU A CA 1
ATOM 684 C C . LEU A 1 86 ? -1.045 -2.215 10.232 1.00 92.62 86 LEU A C 1
ATOM 686 O O . LEU A 1 86 ? -1.429 -1.948 9.091 1.00 92.62 86 LEU A O 1
ATOM 690 N N . PRO A 1 87 ? 0.260 -2.402 10.514 1.00 94.50 87 PRO A N 1
ATOM 691 C CA . PRO A 1 87 ? 1.275 -2.478 9.471 1.00 94.50 87 PRO A CA 1
ATOM 692 C C . PRO A 1 87 ? 0.910 -3.514 8.401 1.00 94.50 87 PRO A C 1
ATOM 694 O O . PRO A 1 87 ? 0.490 -4.627 8.703 1.00 94.50 87 PRO A O 1
ATOM 697 N N . GLY A 1 88 ? 1.072 -3.140 7.137 1.00 95.50 88 GLY A N 1
ATOM 698 C CA . GLY A 1 88 ? 0.735 -3.984 5.994 1.00 95.50 88 GLY A CA 1
ATOM 699 C C . GLY A 1 88 ? -0.691 -3.809 5.477 1.00 95.50 88 GLY A C 1
ATOM 700 O O . GLY A 1 88 ? -0.961 -4.224 4.348 1.00 95.50 88 GLY A O 1
ATOM 701 N N . ASP A 1 89 ? -1.579 -3.143 6.227 1.00 97.50 89 ASP A N 1
ATOM 702 C CA . ASP A 1 89 ? -2.899 -2.762 5.721 1.00 97.50 89 ASP A CA 1
ATOM 703 C C . ASP A 1 89 ? -2.760 -1.901 4.461 1.00 97.50 89 ASP A C 1
ATOM 705 O O . ASP A 1 89 ? -1.996 -0.934 4.425 1.00 97.50 89 ASP A O 1
ATOM 709 N N . VAL A 1 90 ? -3.535 -2.231 3.430 1.00 98.06 90 VAL A N 1
ATOM 710 C CA . VAL A 1 90 ? -3.571 -1.519 2.153 1.00 98.06 90 VAL A CA 1
ATOM 711 C C . VAL A 1 90 ? -4.826 -0.656 2.088 1.00 98.06 90 VAL A C 1
ATOM 713 O O . VAL A 1 90 ? -5.953 -1.148 2.113 1.00 98.06 90 VAL A O 1
ATOM 716 N N . LEU A 1 91 ? -4.639 0.656 1.990 1.00 97.38 91 LEU A N 1
ATOM 717 C CA . LEU A 1 91 ? -5.709 1.626 1.796 1.00 97.38 91 LEU A CA 1
ATOM 718 C C . LEU A 1 91 ? -5.927 1.806 0.299 1.00 97.38 91 LEU A C 1
ATOM 720 O O . LEU A 1 91 ? -4.984 2.098 -0.427 1.00 97.38 91 LEU A O 1
ATOM 724 N N . TYR A 1 92 ? -7.168 1.680 -0.149 1.00 95.31 92 TYR A N 1
ATOM 725 C CA . TYR A 1 92 ? -7.590 1.889 -1.530 1.00 95.31 92 TYR A CA 1
ATOM 726 C C . TYR A 1 92 ? -8.655 2.976 -1.593 1.00 95.31 92 TYR A C 1
ATOM 728 O O . TYR A 1 92 ? -9.593 2.980 -0.799 1.00 95.31 92 TYR A O 1
ATOM 736 N N . THR A 1 93 ? -8.574 3.840 -2.595 1.00 91.75 93 THR A N 1
ATOM 737 C CA . THR A 1 93 ? -9.634 4.781 -2.965 1.00 91.75 93 THR A CA 1
ATOM 738 C C . THR A 1 93 ? -9.835 4.755 -4.476 1.00 91.75 93 THR A C 1
ATOM 740 O O . THR A 1 93 ? -8.887 4.560 -5.235 1.00 91.75 93 THR A O 1
ATOM 743 N N . SER A 1 94 ? -11.065 4.966 -4.941 1.00 85.19 94 SER A N 1
ATOM 744 C CA . SER A 1 94 ? -11.346 5.139 -6.372 1.00 85.19 94 SER A CA 1
ATOM 745 C C . SER A 1 94 ? -10.952 6.528 -6.890 1.00 85.19 94 SER A C 1
ATOM 747 O O . SER A 1 94 ? -10.905 6.738 -8.100 1.00 85.19 94 SER A O 1
ATOM 749 N N . LYS A 1 95 ? -10.639 7.478 -5.998 1.00 75.06 95 LYS A N 1
ATOM 750 C CA . LYS A 1 95 ? -10.243 8.848 -6.347 1.00 75.06 95 LYS A CA 1
ATOM 751 C C . LYS A 1 95 ? -8.727 8.988 -6.314 1.00 75.06 95 LYS A C 1
ATOM 753 O O . LYS A 1 95 ? -8.106 8.706 -5.298 1.00 75.06 95 LYS A O 1
ATOM 758 N N . SER A 1 96 ? -8.135 9.490 -7.393 1.00 71.06 96 SER A N 1
ATOM 759 C CA . SER A 1 96 ? -6.729 9.898 -7.411 1.00 71.06 96 SER A CA 1
ATOM 760 C C . SER A 1 96 ? -6.625 11.386 -7.760 1.00 71.06 96 SER A C 1
ATOM 762 O O . SER A 1 96 ? -7.126 11.787 -8.807 1.00 71.06 96 SER A O 1
ATOM 764 N N . PRO A 1 97 ? -5.961 12.213 -6.931 1.00 58.59 97 PRO A N 1
ATOM 765 C CA . PRO A 1 97 ? -5.701 13.614 -7.228 1.00 58.59 97 PRO A CA 1
ATOM 766 C C . PRO A 1 97 ? -4.634 13.810 -8.312 1.00 58.59 97 PRO A C 1
ATOM 768 O O . PRO A 1 97 ? -4.381 14.947 -8.689 1.00 58.59 97 PRO A O 1
ATOM 771 N N . SER A 1 98 ? -3.972 12.743 -8.784 1.00 57.62 98 SER A N 1
ATOM 772 C CA . SER A 1 98 ? -2.807 12.863 -9.675 1.00 57.62 98 SER A CA 1
ATOM 773 C C . SER A 1 98 ? -2.743 11.871 -10.840 1.00 57.62 98 SER A C 1
ATOM 775 O O . SER A 1 98 ? -1.869 11.999 -11.688 1.00 57.62 98 SER A O 1
ATOM 777 N N . THR A 1 99 ? -3.651 10.892 -10.906 1.00 54.59 99 THR A N 1
ATOM 778 C CA . THR A 1 99 ? -3.694 9.874 -11.968 1.00 54.59 99 THR A CA 1
ATOM 779 C C . THR A 1 99 ? -5.151 9.657 -12.363 1.00 54.59 99 THR A C 1
ATOM 781 O O . THR A 1 99 ? -5.892 8.975 -11.654 1.00 54.59 99 THR A O 1
ATOM 784 N N . GLY A 1 100 ? -5.598 10.297 -13.444 1.00 45.41 100 GLY A N 1
ATOM 785 C CA . GLY A 1 100 ? -6.982 10.202 -13.908 1.00 45.41 100 GLY A CA 1
ATOM 786 C C . GLY A 1 100 ? -7.462 8.746 -13.985 1.00 45.41 100 GLY A C 1
ATOM 787 O O . GLY A 1 100 ? -6.857 7.918 -14.652 1.00 45.41 100 GLY A O 1
ATOM 788 N N . PHE A 1 101 ? -8.560 8.455 -13.284 1.00 49.50 101 PHE A N 1
ATOM 789 C CA . PHE A 1 101 ? -9.478 7.324 -13.495 1.00 49.50 101 PHE A CA 1
ATOM 790 C C . PHE A 1 101 ? -9.167 5.915 -12.937 1.00 49.50 101 PHE A C 1
ATOM 792 O O . PHE A 1 101 ? -10.101 5.122 -12.868 1.00 49.50 101 PHE A O 1
ATOM 799 N N . VAL A 1 102 ? -7.968 5.586 -12.431 1.00 71.31 102 VAL A N 1
ATOM 800 C CA . VAL A 1 102 ? -7.645 4.193 -11.988 1.00 71.31 102 VAL A CA 1
ATOM 801 C C . VAL A 1 102 ? -7.622 3.936 -10.465 1.00 71.31 102 VAL A C 1
ATOM 803 O O . VAL A 1 102 ? -7.329 2.823 -10.021 1.00 71.31 102 VAL A O 1
ATOM 806 N N . GLY A 1 103 ? -7.981 4.928 -9.645 1.00 85.50 103 GLY A N 1
ATOM 807 C CA . GLY A 1 103 ? -7.902 4.854 -8.178 1.00 85.50 103 GLY A CA 1
ATOM 808 C C . GLY A 1 103 ? -6.489 5.073 -7.622 1.00 85.50 103 GLY A C 1
ATOM 809 O O . GLY A 1 103 ? -5.554 5.362 -8.365 1.00 85.50 103 GLY A O 1
ATOM 810 N N . HIS A 1 104 ? -6.328 4.980 -6.300 1.00 92.38 104 HIS A N 1
ATOM 811 C CA . HIS A 1 104 ? -5.048 5.142 -5.605 1.00 92.38 104 HIS A CA 1
ATOM 812 C C . HIS A 1 104 ? -4.928 4.176 -4.434 1.00 92.38 104 HIS A C 1
ATOM 814 O O . HIS A 1 104 ? -5.919 3.876 -3.767 1.00 92.38 104 HIS A O 1
ATOM 820 N N . VAL A 1 105 ? -3.704 3.720 -4.171 1.00 94.81 105 VAL A N 1
ATOM 821 C CA . VAL A 1 105 ? -3.404 2.832 -3.046 1.00 94.81 105 VAL A CA 1
ATOM 822 C C . VAL A 1 105 ? -2.215 3.307 -2.222 1.00 94.81 105 VAL A C 1
ATOM 824 O O . VAL A 1 105 ? -1.308 3.977 -2.716 1.00 94.81 105 VAL A O 1
ATOM 827 N N . GLY A 1 106 ? -2.243 2.961 -0.942 1.00 96.75 106 GLY A N 1
ATOM 828 C CA . GLY A 1 106 ? -1.154 3.144 0.006 1.00 96.75 106 GLY A CA 1
ATOM 829 C C . GLY A 1 106 ? -1.103 1.978 0.978 1.00 96.75 106 GLY A C 1
ATOM 830 O O . GLY A 1 106 ? -2.061 1.222 1.091 1.00 96.75 106 GLY A O 1
ATOM 831 N N . ILE A 1 107 ? 0.011 1.832 1.677 1.00 98.38 107 ILE A N 1
ATOM 832 C CA . ILE A 1 107 ? 0.241 0.772 2.659 1.00 98.38 107 ILE A CA 1
ATOM 833 C C . ILE A 1 107 ? 0.620 1.386 4.000 1.00 98.38 107 ILE A C 1
ATOM 835 O O . ILE A 1 107 ? 1.388 2.346 4.055 1.00 98.38 107 ILE A O 1
ATOM 839 N N . VAL A 1 108 ? 0.089 0.849 5.090 1.00 97.94 108 VAL A N 1
ATOM 840 C CA . VAL A 1 108 ? 0.487 1.241 6.441 1.00 97.94 108 VAL A CA 1
ATOM 841 C C . VAL A 1 108 ? 1.876 0.672 6.730 1.00 97.94 108 VAL A C 1
ATOM 843 O O . VAL A 1 108 ? 2.091 -0.536 6.661 1.00 97.94 108 VAL A O 1
ATOM 846 N N . ASN A 1 109 ? 2.838 1.535 7.043 1.00 96.06 109 ASN A N 1
ATOM 847 C CA . ASN A 1 109 ? 4.188 1.123 7.413 1.00 96.06 109 ASN A CA 1
ATOM 848 C C . ASN A 1 109 ? 4.298 0.772 8.908 1.00 96.06 109 ASN A C 1
ATOM 850 O O . ASN A 1 109 ? 3.348 0.913 9.678 1.00 96.06 109 ASN A O 1
ATOM 854 N N . THR A 1 110 ? 5.485 0.349 9.342 1.00 93.19 110 THR A N 1
ATOM 855 C CA . THR A 1 110 ? 5.756 -0.030 10.741 1.00 93.19 110 THR A CA 1
ATOM 856 C C . THR A 1 110 ? 5.595 1.119 11.743 1.00 93.19 110 THR A C 1
ATOM 858 O O . THR A 1 110 ? 5.468 0.875 12.937 1.00 93.19 110 THR A O 1
ATOM 861 N N . SER A 1 111 ? 5.547 2.373 11.284 1.00 90.69 111 SER A N 1
ATOM 862 C CA . SER A 1 111 ? 5.256 3.550 12.112 1.00 90.69 111 SER A CA 1
ATOM 863 C C . SER A 1 111 ? 3.764 3.911 12.155 1.00 90.69 111 SER A C 1
ATOM 865 O O . SER A 1 111 ? 3.414 4.985 12.639 1.00 90.69 111 SER A O 1
ATOM 867 N N . SER A 1 112 ? 2.873 3.048 11.649 1.00 91.75 112 SER A N 1
ATOM 868 C CA . SER A 1 112 ? 1.423 3.297 11.556 1.00 91.75 112 SER A CA 1
ATOM 869 C C . SER A 1 112 ? 1.047 4.546 10.741 1.00 91.75 112 SER A C 1
ATOM 871 O O . SER A 1 112 ? -0.018 5.144 10.946 1.00 91.75 112 SER A O 1
ATOM 873 N N . ASN A 1 113 ? 1.925 4.940 9.816 1.00 95.44 113 ASN A N 1
ATOM 874 C CA . ASN A 1 113 ? 1.677 5.971 8.815 1.00 95.44 113 ASN A CA 1
ATOM 875 C C . ASN A 1 113 ? 1.447 5.314 7.454 1.00 95.44 113 ASN A C 1
ATOM 877 O O . ASN A 1 113 ? 1.884 4.194 7.199 1.00 95.44 113 ASN A O 1
ATOM 881 N N . VAL A 1 114 ? 0.767 6.021 6.567 1.00 97.44 114 VAL A N 1
ATOM 882 C CA . VAL A 1 114 ? 0.476 5.579 5.212 1.00 97.44 114 VAL A CA 1
ATOM 883 C C . VAL A 1 114 ? 1.630 5.971 4.296 1.00 97.44 114 VAL A C 1
ATOM 885 O O . VAL A 1 114 ? 1.959 7.147 4.124 1.00 97.44 114 VAL A O 1
ATOM 888 N N . ALA A 1 115 ? 2.239 4.960 3.690 1.00 98.00 115 ALA A N 1
ATOM 889 C CA . ALA A 1 115 ? 3.205 5.101 2.622 1.00 98.00 115 ALA A CA 1
ATOM 890 C C . ALA A 1 115 ? 2.529 4.916 1.262 1.00 98.00 115 ALA A C 1
ATOM 892 O O . ALA A 1 115 ? 1.772 3.970 1.047 1.00 98.00 115 ALA A O 1
ATOM 893 N N . HIS A 1 116 ? 2.789 5.829 0.334 1.00 95.88 116 HIS A N 1
ATOM 894 C CA . HIS A 1 116 ? 2.220 5.805 -1.010 1.00 95.88 116 HIS A CA 1
ATOM 895 C C . HIS A 1 116 ? 3.054 6.655 -1.973 1.00 95.88 116 HIS A C 1
ATOM 897 O O . HIS A 1 116 ? 3.804 7.545 -1.564 1.00 95.88 116 HIS A O 1
ATOM 903 N N . VAL A 1 117 ? 2.903 6.389 -3.269 1.00 93.81 117 VAL A N 1
ATOM 904 C CA . VAL A 1 117 ? 3.633 7.093 -4.327 1.00 93.81 117 VAL A CA 1
ATOM 905 C C . VAL A 1 117 ? 2.661 7.896 -5.175 1.00 93.81 117 VAL A C 1
ATOM 907 O O . VAL A 1 117 ? 1.787 7.325 -5.820 1.00 93.81 117 VAL A O 1
ATOM 910 N N . LEU A 1 118 ? 2.824 9.213 -5.173 1.00 89.25 118 LEU A N 1
ATOM 911 C CA . LEU A 1 118 ? 2.085 10.171 -5.992 1.00 89.25 118 LEU A CA 1
ATOM 912 C C . LEU A 1 118 ? 2.938 10.593 -7.196 1.00 89.25 118 LEU A C 1
ATOM 914 O O . LEU A 1 118 ? 4.148 10.355 -7.219 1.00 89.25 118 LEU A O 1
ATOM 918 N N . THR A 1 119 ? 2.334 11.252 -8.188 1.00 84.31 119 THR A N 1
ATOM 919 C CA . THR A 1 119 ? 3.121 11.910 -9.245 1.00 84.31 119 THR A CA 1
ATOM 920 C C . THR A 1 119 ? 4.018 13.005 -8.657 1.00 84.31 119 THR A C 1
ATOM 922 O O . THR A 1 119 ? 3.865 13.400 -7.496 1.00 84.31 119 THR A O 1
ATOM 925 N N . ALA A 1 120 ? 4.954 13.533 -9.453 1.00 74.25 120 ALA A N 1
ATOM 926 C CA . ALA A 1 120 ? 5.838 14.614 -9.012 1.00 74.25 120 ALA A CA 1
ATOM 927 C C . ALA A 1 120 ? 5.050 15.833 -8.488 1.00 74.25 120 ALA A C 1
ATOM 929 O O . ALA A 1 120 ? 5.325 16.309 -7.389 1.00 74.25 120 ALA A O 1
ATOM 930 N N . ALA A 1 121 ? 3.997 16.255 -9.201 1.00 70.81 121 ALA A N 1
ATOM 931 C CA . ALA A 1 121 ? 3.103 17.334 -8.766 1.00 70.81 121 ALA A CA 1
ATOM 932 C C . ALA A 1 121 ? 2.348 17.005 -7.461 1.00 70.81 121 ALA A C 1
ATOM 934 O O . ALA A 1 121 ? 2.013 17.899 -6.688 1.00 70.81 121 ALA A O 1
ATOM 935 N N . GLY A 1 122 ? 2.106 15.719 -7.188 1.00 64.75 122 GLY A N 1
ATOM 936 C CA . GLY A 1 122 ? 1.481 15.244 -5.953 1.00 64.75 122 GLY A CA 1
ATOM 937 C C . GLY A 1 122 ? 2.440 15.085 -4.764 1.00 64.75 122 GLY A C 1
ATOM 938 O O . GLY A 1 122 ? 1.978 14.831 -3.651 1.00 64.75 122 GLY A O 1
ATOM 939 N N . GLY A 1 123 ? 3.752 15.248 -4.963 1.00 79.00 123 GLY A N 1
ATOM 940 C CA . GLY A 1 123 ? 4.769 15.138 -3.910 1.00 79.00 123 GLY A CA 1
ATOM 941 C C . GLY A 1 123 ? 5.546 13.817 -3.881 1.00 79.00 123 GLY A C 1
ATOM 942 O O . GLY A 1 123 ? 6.213 13.539 -2.886 1.00 79.00 123 GLY A O 1
ATOM 943 N N . GLY A 1 124 ? 5.480 13.008 -4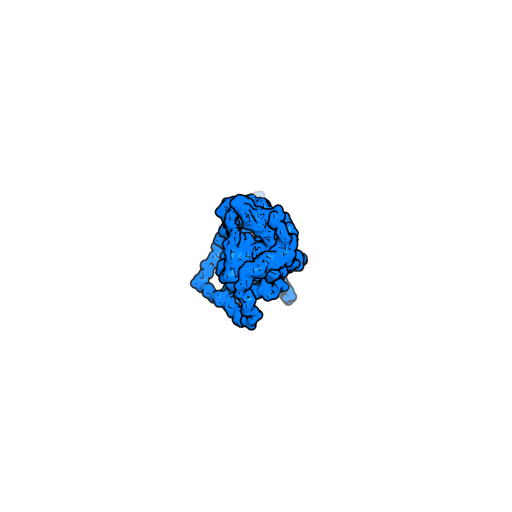.944 1.00 89.44 124 GLY A N 1
ATOM 944 C CA . GLY A 1 124 ? 6.305 11.805 -5.088 1.00 89.44 124 GLY A CA 1
ATOM 945 C C . GLY A 1 124 ? 6.035 10.741 -4.019 1.00 89.44 124 GLY A C 1
ATOM 946 O O . GLY A 1 124 ? 4.890 10.476 -3.652 1.00 89.44 124 GLY A O 1
ATOM 947 N N . PHE A 1 125 ? 7.095 10.100 -3.522 1.00 94.75 125 PHE A N 1
ATOM 948 C CA . PHE A 1 125 ? 6.993 9.055 -2.503 1.00 94.75 125 PHE A CA 1
ATOM 949 C C . PHE A 1 125 ? 6.890 9.660 -1.098 1.00 94.75 125 PHE A C 1
ATOM 951 O O . PHE A 1 125 ? 7.863 10.208 -0.568 1.00 94.75 125 PHE A O 1
ATOM 958 N N . ARG A 1 126 ? 5.730 9.476 -0.459 1.00 94.75 126 ARG A N 1
ATOM 959 C CA . ARG A 1 126 ? 5.477 9.867 0.933 1.00 94.75 126 ARG A CA 1
ATOM 960 C C . ARG A 1 126 ? 5.419 8.637 1.837 1.00 94.75 126 ARG A C 1
ATOM 962 O O . ARG A 1 126 ? 4.834 7.628 1.460 1.00 94.75 126 ARG A O 1
ATOM 969 N N . THR A 1 127 ? 6.024 8.719 3.021 1.00 95.44 127 THR A N 1
ATOM 970 C CA . THR A 1 127 ? 6.061 7.627 4.020 1.00 95.44 127 THR A CA 1
ATOM 971 C C . THR A 1 127 ? 5.428 8.006 5.357 1.00 95.44 127 THR A C 1
ATOM 973 O O . THR A 1 127 ? 5.294 7.157 6.231 1.00 95.44 127 THR A O 1
ATOM 976 N N . ASN A 1 128 ? 5.075 9.277 5.546 1.00 94.81 128 ASN A N 1
ATOM 977 C CA . ASN A 1 128 ? 4.716 9.824 6.854 1.00 94.81 128 ASN A CA 1
ATOM 978 C C . ASN A 1 128 ? 3.300 10.410 6.880 1.00 94.81 128 ASN A C 1
ATOM 980 O O . ASN A 1 128 ? 2.964 11.092 7.841 1.00 94.81 128 ASN A O 1
ATOM 984 N N . ASP A 1 129 ? 2.479 10.158 5.853 1.00 95.25 129 ASP A N 1
ATOM 985 C CA . ASP A 1 129 ? 1.101 10.649 5.845 1.00 95.25 129 ASP A CA 1
ATOM 986 C C . ASP A 1 129 ? 0.304 9.876 6.901 1.00 95.25 129 ASP A C 1
ATOM 988 O O . ASP A 1 129 ? 0.194 8.654 6.873 1.00 95.25 129 ASP A O 1
ATOM 992 N N . THR A 1 130 ? -0.269 10.580 7.863 1.00 95.44 130 THR A N 1
ATOM 993 C CA . THR A 1 130 ? -1.220 10.007 8.812 1.00 95.44 130 THR A CA 1
ATOM 994 C C . THR A 1 130 ? -2.491 9.552 8.090 1.00 95.44 130 THR A C 1
ATOM 996 O O . THR A 1 130 ? -2.829 10.019 7.000 1.00 95.44 130 THR A O 1
ATOM 999 N N . VAL A 1 131 ? -3.281 8.688 8.734 1.00 94.44 131 VAL A N 1
ATOM 1000 C CA . VAL A 1 131 ? -4.595 8.273 8.205 1.00 94.44 131 VAL A CA 1
ATOM 1001 C C . VAL A 1 131 ? -5.521 9.475 7.954 1.00 94.44 131 VAL A C 1
ATOM 1003 O O . VAL A 1 131 ? -6.292 9.478 6.994 1.00 94.44 131 VAL A O 1
ATOM 1006 N N . ASN A 1 132 ? -5.421 10.528 8.771 1.00 92.50 132 ASN A N 1
ATOM 1007 C CA . ASN A 1 132 ? -6.189 11.757 8.574 1.00 92.50 132 ASN A CA 1
ATOM 1008 C C . ASN A 1 132 ? -5.691 12.575 7.375 1.00 92.50 132 ASN A C 1
ATOM 1010 O O . ASN A 1 132 ? -6.516 13.097 6.631 1.00 92.50 132 ASN A O 1
ATOM 1014 N N . GLU A 1 133 ? -4.378 12.669 7.150 1.00 93.00 133 GLU A N 1
ATOM 1015 C CA . GLU A 1 133 ? -3.827 13.331 5.959 1.00 93.00 133 GLU A CA 1
ATOM 1016 C C . GLU A 1 133 ? -4.207 12.586 4.678 1.00 93.00 133 GLU A C 1
ATOM 1018 O O . GLU A 1 133 ? -4.648 13.217 3.716 1.00 93.00 133 GLU A O 1
ATOM 1023 N N . TRP A 1 134 ? -4.149 11.248 4.693 1.00 92.69 134 TRP A N 1
ATOM 1024 C CA . TRP A 1 134 ? -4.693 10.419 3.617 1.00 92.69 134 TRP A CA 1
ATOM 1025 C C . TRP A 1 134 ? -6.172 10.745 3.369 1.00 92.69 134 TRP A C 1
ATOM 1027 O O . TRP A 1 134 ? -6.559 11.085 2.250 1.00 92.69 134 TRP A O 1
ATOM 1037 N N . ARG A 1 135 ? -7.006 10.704 4.415 1.00 90.75 135 ARG A N 1
ATOM 1038 C CA . ARG A 1 135 ? -8.445 10.987 4.304 1.00 90.75 135 ARG A CA 1
ATOM 1039 C C . ARG A 1 135 ? -8.715 12.379 3.736 1.00 90.75 135 ARG A C 1
ATOM 1041 O O . ARG A 1 135 ? -9.587 12.533 2.888 1.00 90.75 135 ARG A O 1
ATOM 1048 N N . ASN A 1 136 ? -7.974 13.389 4.181 1.00 88.62 136 ASN A N 1
ATOM 1049 C CA . ASN A 1 136 ? -8.136 14.759 3.701 1.00 88.62 136 ASN A CA 1
ATOM 1050 C C . ASN A 1 136 ? -7.754 14.883 2.219 1.00 88.62 136 ASN A C 1
ATOM 1052 O O . ASN A 1 136 ? -8.405 15.616 1.480 1.00 88.62 136 ASN A O 1
ATOM 1056 N N . ARG A 1 137 ? -6.741 14.133 1.770 1.00 87.56 137 ARG A N 1
ATOM 1057 C CA . ARG A 1 137 ? -6.299 14.113 0.371 1.00 87.56 137 ARG A CA 1
ATOM 1058 C C . ARG A 1 137 ? -7.294 13.413 -0.559 1.00 87.56 137 ARG A C 1
ATOM 1060 O O . ARG A 1 137 ? -7.505 13.881 -1.673 1.00 87.56 137 ARG A O 1
ATOM 1067 N N . PHE A 1 138 ? -7.883 12.300 -0.121 1.00 85.19 138 PHE A N 1
ATOM 1068 C CA . PHE A 1 138 ? -8.714 11.430 -0.969 1.00 85.19 138 PHE A CA 1
ATOM 1069 C C . PHE A 1 138 ? -10.220 11.480 -0.670 1.00 85.19 138 PHE A C 1
ATOM 1071 O O . PHE A 1 138 ? -10.989 10.762 -1.309 1.00 85.19 138 PHE A O 1
ATOM 1078 N N . GLN A 1 139 ? -10.629 12.384 0.227 1.00 76.38 139 GLN A N 1
ATOM 1079 C CA . GLN A 1 139 ? -11.991 12.599 0.730 1.00 76.38 139 GLN A CA 1
ATOM 1080 C C . GLN A 1 139 ? -12.522 11.454 1.613 1.00 76.38 139 GLN A C 1
ATOM 1082 O O . GLN A 1 139 ? -12.228 10.277 1.411 1.00 76.38 139 GLN A O 1
ATOM 1087 N N . ALA A 1 140 ? -13.330 11.817 2.613 1.00 63.62 140 ALA A N 1
ATOM 1088 C CA . ALA A 1 140 ? -13.950 10.874 3.545 1.00 63.62 140 ALA A CA 1
ATOM 1089 C C . ALA A 1 140 ? -15.025 10.000 2.871 1.00 63.62 140 ALA A C 1
ATOM 1091 O O . ALA A 1 140 ? -15.690 10.430 1.926 1.00 63.62 140 ALA A O 1
ATOM 1092 N N . GLY A 1 141 ? -15.213 8.781 3.380 1.00 63.72 141 GLY A N 1
ATOM 1093 C CA . GLY A 1 141 ? -16.206 7.810 2.908 1.00 63.72 141 GLY A CA 1
ATOM 1094 C C . GLY A 1 141 ? -15.850 7.140 1.580 1.00 63.72 141 GLY A C 1
ATOM 1095 O O . GLY A 1 141 ? -16.727 6.621 0.889 1.00 63.72 141 GLY A O 1
ATOM 1096 N N . GLN A 1 142 ? -14.584 7.205 1.173 1.00 81.38 142 GLN A N 1
ATOM 1097 C CA . GLN A 1 142 ? -14.097 6.705 -0.118 1.00 81.38 142 GLN A CA 1
ATOM 1098 C C . GLN A 1 142 ? -12.913 5.747 0.037 1.00 81.38 142 GLN A C 1
ATOM 1100 O O . GLN A 1 142 ? -12.524 5.108 -0.942 1.00 81.38 142 GLN A O 1
ATOM 1105 N N . THR A 1 143 ? -12.350 5.619 1.245 1.00 93.25 143 THR A N 1
ATOM 1106 C CA . THR A 1 143 ? -11.212 4.735 1.488 1.00 93.25 143 THR A CA 1
ATOM 1107 C C . THR A 1 143 ? -11.696 3.388 1.994 1.00 93.25 143 THR A C 1
ATOM 1109 O O . THR A 1 143 ? -12.372 3.300 3.013 1.00 93.25 143 THR A O 1
ATOM 1112 N N . ARG A 1 144 ? -11.315 2.320 1.299 1.00 95.38 144 ARG A N 1
ATOM 1113 C CA . ARG A 1 144 ? -11.495 0.928 1.721 1.00 95.38 144 ARG A CA 1
ATOM 1114 C C . ARG A 1 144 ? -10.160 0.410 2.236 1.00 95.38 144 ARG A C 1
ATOM 1116 O O . ARG A 1 144 ? -9.137 0.634 1.595 1.00 95.38 144 ARG A O 1
ATOM 1123 N N . VAL A 1 145 ? -10.174 -0.289 3.365 1.00 97.12 145 VAL A N 1
ATOM 1124 C CA . VAL A 1 145 ? -8.972 -0.917 3.927 1.00 97.12 145 VAL A CA 1
ATOM 1125 C C . VAL A 1 145 ? -9.011 -2.403 3.643 1.00 97.12 145 VAL A C 1
ATOM 1127 O O . VAL A 1 145 ? -9.991 -3.070 3.981 1.00 97.12 145 VAL A O 1
ATOM 1130 N N . TYR A 1 146 ? -7.935 -2.902 3.056 1.00 97.62 146 TYR A N 1
ATOM 1131 C CA . TYR A 1 146 ? -7.713 -4.300 2.748 1.00 97.62 146 TYR A CA 1
ATOM 1132 C C . TYR A 1 146 ? -6.553 -4.826 3.581 1.00 97.62 146 TYR A C 1
ATOM 1134 O O . TYR A 1 146 ? -5.468 -4.251 3.580 1.00 97.62 146 TYR A O 1
ATOM 1142 N N . ARG A 1 147 ? -6.787 -5.928 4.285 1.00 96.38 147 ARG A N 1
ATOM 1143 C CA . ARG A 1 147 ? -5.796 -6.608 5.114 1.00 96.38 147 ARG A CA 1
ATOM 1144 C C . ARG A 1 147 ? -5.428 -7.930 4.472 1.00 96.38 147 ARG A C 1
ATOM 1146 O O . ARG A 1 147 ? -6.322 -8.689 4.093 1.00 96.38 147 ARG A O 1
ATOM 1153 N N . TYR A 1 148 ? -4.132 -8.181 4.328 1.00 94.75 148 TYR A N 1
ATOM 1154 C CA . TYR A 1 148 ? -3.649 -9.472 3.855 1.00 94.75 148 TYR A CA 1
ATOM 1155 C C . TYR A 1 148 ? -3.921 -10.538 4.924 1.00 94.75 148 TYR A C 1
ATOM 1157 O O . TYR A 1 148 ? -3.789 -10.270 6.117 1.00 94.75 148 TYR A O 1
ATOM 1165 N N . ASN A 1 149 ? -4.349 -11.723 4.499 1.00 89.50 149 ASN A N 1
ATOM 1166 C CA . ASN A 1 149 ? -4.866 -12.772 5.380 1.00 89.50 149 ASN A CA 1
ATOM 1167 C C . ASN A 1 149 ? -3.837 -13.346 6.373 1.00 89.50 149 ASN A C 1
ATOM 1169 O O . ASN A 1 149 ? -4.234 -13.838 7.421 1.00 89.50 149 ASN A O 1
ATOM 1173 N N . ASN A 1 150 ? -2.541 -13.257 6.068 1.00 88.00 150 ASN A N 1
ATOM 1174 C CA . ASN A 1 150 ? -1.450 -13.641 6.963 1.00 88.00 150 ASN A CA 1
ATOM 1175 C C . ASN A 1 150 ? -0.764 -12.384 7.521 1.00 88.00 150 ASN A C 1
ATOM 1177 O O . ASN A 1 150 ? -0.150 -11.618 6.767 1.00 88.00 150 ASN A O 1
ATOM 1181 N N . ALA A 1 151 ? -0.856 -12.162 8.832 1.00 84.31 151 ALA A N 1
ATOM 1182 C CA . ALA A 1 151 ? -0.404 -10.908 9.415 1.00 84.31 151 ALA A CA 1
ATOM 1183 C C . ALA A 1 151 ? 1.129 -10.797 9.372 1.00 84.31 151 ALA A C 1
ATOM 1185 O O . ALA A 1 151 ? 1.654 -9.774 8.937 1.00 84.31 151 ALA A O 1
ATOM 1186 N N . SER A 1 152 ? 1.865 -11.855 9.719 1.00 84.31 152 SER A N 1
ATOM 1187 C CA . SER A 1 152 ? 3.336 -11.862 9.644 1.00 84.31 152 SER A CA 1
ATOM 1188 C C . SER A 1 152 ? 3.859 -11.423 8.264 1.00 84.31 152 SER A C 1
ATOM 1190 O O . SER A 1 152 ? 4.738 -10.563 8.156 1.00 84.31 152 SER A O 1
ATOM 1192 N N . ARG A 1 153 ? 3.247 -11.917 7.180 1.00 90.00 153 ARG A N 1
ATOM 1193 C CA . ARG A 1 153 ? 3.578 -11.511 5.804 1.00 90.00 153 ARG A CA 1
ATOM 1194 C C . ARG A 1 153 ? 3.222 -10.049 5.508 1.00 90.00 153 ARG A C 1
ATOM 1196 O O . ARG A 1 153 ? 4.014 -9.349 4.875 1.00 90.00 153 ARG A O 1
ATOM 1203 N N . ALA A 1 154 ? 2.078 -9.564 5.992 1.00 92.50 154 ALA A N 1
ATOM 1204 C CA . ALA A 1 154 ? 1.687 -8.159 5.858 1.00 92.50 154 ALA A CA 1
ATOM 1205 C C . ALA A 1 154 ? 2.661 -7.219 6.598 1.00 92.50 154 ALA A C 1
ATOM 1207 O O . ALA A 1 154 ? 3.107 -6.210 6.044 1.00 92.50 154 ALA A O 1
ATOM 1208 N N . TYR A 1 155 ? 3.067 -7.590 7.815 1.00 92.06 155 TYR A N 1
ATOM 1209 C CA . TYR A 1 155 ? 4.077 -6.871 8.587 1.00 92.06 155 TYR A CA 1
ATOM 1210 C C . TYR A 1 155 ? 5.423 -6.860 7.856 1.00 92.06 155 TYR A C 1
ATOM 1212 O O . TYR A 1 155 ? 6.033 -5.802 7.693 1.00 92.06 155 TYR A O 1
ATOM 1220 N N . ASN A 1 156 ? 5.861 -8.011 7.335 1.00 92.25 156 ASN A N 1
ATOM 1221 C CA . ASN A 1 156 ? 7.089 -8.107 6.550 1.00 92.25 156 ASN A CA 1
ATOM 1222 C C . ASN A 1 156 ? 7.066 -7.153 5.357 1.00 92.25 156 ASN A C 1
ATOM 1224 O O . ASN A 1 156 ? 8.054 -6.449 5.152 1.00 92.25 156 ASN A O 1
ATOM 1228 N N . ALA A 1 157 ? 5.951 -7.049 4.628 1.00 96.50 157 ALA A N 1
ATOM 1229 C CA . ALA A 1 157 ? 5.801 -6.075 3.548 1.00 96.50 157 ALA A CA 1
ATOM 1230 C C . ALA A 1 157 ? 5.988 -4.628 4.043 1.00 96.50 157 ALA A C 1
ATOM 1232 O O . ALA A 1 157 ? 6.744 -3.854 3.449 1.00 96.50 157 ALA A O 1
ATOM 1233 N N . ALA A 1 158 ? 5.385 -4.272 5.181 1.00 96.50 158 ALA A N 1
ATOM 1234 C CA . ALA A 1 158 ? 5.537 -2.952 5.794 1.00 96.50 158 ALA A CA 1
ATOM 1235 C C . ALA A 1 158 ? 7.001 -2.604 6.127 1.00 96.50 158 ALA A C 1
ATOM 1237 O O . ALA A 1 158 ? 7.401 -1.444 5.986 1.00 96.50 158 ALA A O 1
ATOM 1238 N N . THR A 1 159 ? 7.828 -3.589 6.507 1.00 95.44 159 THR A N 1
ATOM 1239 C CA . THR A 1 159 ? 9.264 -3.369 6.777 1.00 95.44 159 THR A CA 1
ATOM 1240 C C . THR A 1 159 ? 10.069 -2.990 5.530 1.00 95.44 159 THR A C 1
ATOM 1242 O O . THR A 1 159 ? 11.118 -2.358 5.647 1.00 95.44 159 THR A O 1
ATOM 1245 N N . LYS A 1 160 ? 9.599 -3.343 4.324 1.00 97.75 160 LYS A N 1
ATOM 1246 C CA . LYS A 1 160 ? 10.337 -3.120 3.066 1.00 97.75 160 LYS A CA 1
ATOM 1247 C C . LYS A 1 160 ? 10.203 -1.701 2.524 1.00 97.75 160 LYS A C 1
ATOM 1249 O O . LYS A 1 160 ? 10.996 -1.294 1.677 1.00 97.75 160 LYS A O 1
ATOM 1254 N N . ILE A 1 161 ? 9.244 -0.927 3.031 1.00 98.00 161 ILE A N 1
ATOM 1255 C CA . ILE A 1 161 ? 8.909 0.409 2.521 1.00 98.00 161 ILE A CA 1
ATOM 1256 C C . ILE A 1 161 ? 10.091 1.377 2.559 1.00 98.00 161 ILE A C 1
ATOM 1258 O O . ILE A 1 161 ? 10.306 2.102 1.589 1.00 98.00 161 ILE A O 1
ATOM 1262 N N . SER A 1 162 ? 10.880 1.381 3.636 1.00 96.00 162 SER A N 1
ATOM 1263 C CA . SER A 1 162 ? 12.055 2.255 3.746 1.00 96.00 162 SER A CA 1
ATOM 1264 C C . SER A 1 162 ? 13.109 1.933 2.682 1.00 96.00 162 SER A C 1
ATOM 1266 O O . SER A 1 162 ? 13.642 2.842 2.050 1.00 96.00 162 SER A O 1
ATOM 1268 N N . GLY A 1 163 ? 13.353 0.646 2.419 1.00 96.94 163 GLY A N 1
ATOM 1269 C CA . GLY A 1 163 ? 14.266 0.192 1.370 1.00 96.94 163 GLY A CA 1
ATOM 1270 C C . GLY A 1 163 ? 13.816 0.630 -0.025 1.00 96.94 163 GLY A C 1
ATOM 1271 O O . GLY A 1 163 ? 14.602 1.213 -0.767 1.00 96.94 163 GLY A O 1
ATOM 1272 N N . ILE A 1 164 ? 12.533 0.439 -0.354 1.00 97.31 164 ILE A N 1
ATOM 1273 C CA . ILE A 1 164 ? 11.972 0.878 -1.643 1.00 97.31 164 ILE A CA 1
ATOM 1274 C C . ILE A 1 164 ? 12.065 2.406 -1.770 1.00 97.31 164 ILE A C 1
ATOM 1276 O O . ILE A 1 164 ? 12.462 2.920 -2.816 1.00 97.31 164 ILE A O 1
ATOM 1280 N N . ARG A 1 165 ? 11.758 3.150 -0.697 1.00 96.38 165 ARG A N 1
ATOM 1281 C CA . ARG A 1 165 ? 11.858 4.617 -0.679 1.00 96.38 165 ARG A CA 1
ATOM 1282 C C . ARG A 1 165 ? 13.275 5.112 -0.960 1.00 96.38 165 ARG A C 1
ATOM 1284 O O . ARG A 1 165 ? 13.410 6.124 -1.649 1.00 96.38 165 ARG A O 1
ATOM 1291 N N . ASN A 1 166 ? 14.295 4.434 -0.436 1.00 96.69 166 ASN A N 1
ATOM 1292 C CA . ASN A 1 166 ? 15.698 4.807 -0.634 1.00 96.69 166 ASN A CA 1
ATOM 1293 C C . ASN A 1 166 ? 16.143 4.654 -2.093 1.00 96.69 166 ASN A C 1
ATOM 1295 O O . ASN A 1 166 ? 16.988 5.415 -2.552 1.00 96.69 166 ASN A O 1
ATOM 1299 N N . ASN A 1 167 ? 15.550 3.708 -2.824 1.00 96.25 167 ASN A N 1
ATOM 1300 C CA . ASN A 1 167 ? 15.842 3.487 -4.238 1.00 96.25 167 ASN A CA 1
ATOM 1301 C C . ASN A 1 167 ? 14.988 4.354 -5.177 1.00 96.25 167 ASN A C 1
ATOM 1303 O O . ASN A 1 167 ? 15.315 4.471 -6.355 1.00 96.25 167 ASN A O 1
ATOM 1307 N N . PHE A 1 168 ? 13.903 4.954 -4.679 1.00 95.56 168 PHE A N 1
ATOM 1308 C CA . PHE A 1 168 ? 12.974 5.760 -5.469 1.00 95.56 168 PHE A CA 1
ATOM 1309 C C . PHE A 1 168 ? 13.619 7.043 -6.003 1.00 95.56 168 PHE A C 1
ATOM 1311 O O . PHE A 1 168 ? 14.120 7.866 -5.235 1.00 95.56 168 PHE A O 1
ATOM 1318 N N . VAL A 1 169 ? 13.493 7.255 -7.313 1.00 93.75 169 VAL A N 1
ATOM 1319 C CA . VAL A 1 169 ? 13.926 8.470 -8.011 1.00 93.75 169 VAL A CA 1
ATOM 1320 C C . VAL A 1 169 ? 12.716 9.308 -8.401 1.00 93.75 169 VAL A C 1
ATOM 1322 O O . VAL A 1 169 ? 12.624 10.472 -8.017 1.00 93.75 169 VAL A O 1
ATOM 1325 N N . GLN A 1 170 ? 11.768 8.723 -9.136 1.00 92.06 170 GLN A N 1
ATOM 1326 C CA . GLN A 1 170 ? 10.586 9.444 -9.596 1.00 92.06 170 GLN A CA 1
ATOM 1327 C C . GLN A 1 170 ? 9.389 8.526 -9.839 1.00 92.06 170 GLN A C 1
ATOM 1329 O O . GLN A 1 170 ? 9.498 7.299 -9.900 1.00 92.06 170 GLN A O 1
ATOM 1334 N N . TYR A 1 171 ? 8.224 9.151 -9.996 1.00 91.69 171 TYR A N 1
ATOM 1335 C CA . TYR A 1 171 ? 7.026 8.450 -10.428 1.00 91.69 171 TYR A CA 1
ATOM 1336 C C . TYR A 1 171 ? 7.211 7.906 -11.850 1.00 91.69 171 TYR A C 1
ATOM 1338 O O . TYR A 1 171 ? 7.709 8.621 -12.718 1.00 91.69 171 TYR A O 1
ATOM 1346 N N . GLY A 1 172 ? 6.778 6.673 -12.107 1.00 88.06 172 GLY A N 1
ATOM 1347 C CA . GLY A 1 172 ? 6.779 6.129 -13.462 1.00 88.06 172 GLY A CA 1
ATOM 1348 C C . GLY A 1 172 ? 6.066 4.789 -13.575 1.00 88.06 172 GLY A C 1
ATOM 1349 O O . GLY A 1 172 ? 6.268 3.902 -12.746 1.00 88.06 172 GLY A O 1
ATOM 1350 N N . ILE A 1 173 ? 5.256 4.651 -14.624 1.00 84.50 173 ILE A N 1
ATOM 1351 C CA . ILE A 1 173 ? 4.713 3.375 -15.097 1.00 84.50 173 ILE A CA 1
ATOM 1352 C C . ILE A 1 173 ? 5.694 2.879 -16.165 1.00 84.50 173 ILE A C 1
ATOM 1354 O O . ILE A 1 173 ? 6.041 3.633 -17.068 1.00 84.50 173 ILE A O 1
ATOM 1358 N N . GLY A 1 174 ? 6.206 1.658 -16.033 1.00 73.06 174 GLY A N 1
ATOM 1359 C CA . GLY A 1 174 ? 7.268 1.152 -16.905 1.00 73.06 174 GLY A CA 1
ATOM 1360 C C . GLY A 1 174 ? 7.157 -0.347 -17.141 1.00 73.06 174 GLY A C 1
ATOM 1361 O O . GLY A 1 174 ? 6.275 -1.003 -16.604 1.00 73.06 174 GLY A O 1
ATOM 1362 N N . THR A 1 175 ? 8.073 -0.893 -17.934 1.00 70.38 175 THR A N 1
ATOM 1363 C CA . THR A 1 175 ? 8.056 -2.305 -18.360 1.00 70.38 175 THR A CA 1
ATOM 1364 C C . THR A 1 175 ? 8.665 -3.271 -17.357 1.00 70.38 175 THR A C 1
ATOM 1366 O O . THR A 1 175 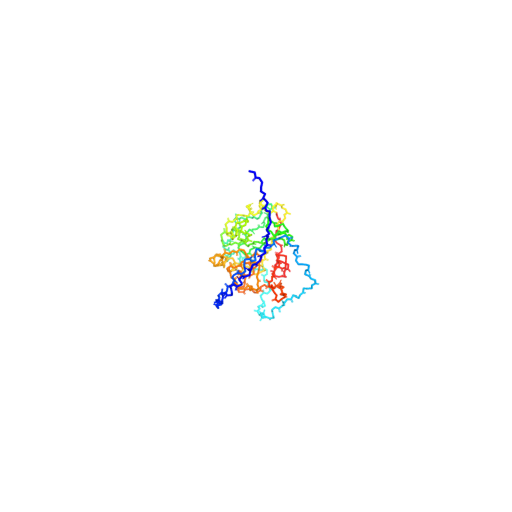? 8.524 -4.474 -17.511 1.00 70.38 175 THR A O 1
ATOM 1369 N N . ASN A 1 176 ? 9.371 -2.763 -16.344 1.00 86.62 176 ASN A N 1
ATOM 1370 C CA . ASN A 1 176 ? 10.055 -3.588 -15.359 1.00 86.62 176 ASN A CA 1
ATOM 1371 C C . ASN A 1 176 ? 9.385 -3.444 -13.990 1.00 86.62 176 ASN A C 1
ATOM 1373 O O . ASN A 1 176 ? 9.578 -2.440 -13.287 1.00 86.62 176 ASN A O 1
ATOM 1377 N N . ARG A 1 177 ? 8.630 -4.471 -13.586 1.00 88.88 177 ARG A N 1
ATOM 1378 C CA . ARG A 1 177 ? 7.987 -4.544 -12.267 1.00 88.88 177 ARG A CA 1
ATOM 1379 C C . ARG A 1 177 ? 8.963 -4.561 -11.080 1.00 88.88 177 ARG A C 1
ATOM 1381 O O . ARG A 1 177 ? 8.574 -4.180 -9.977 1.00 88.88 177 ARG A O 1
ATOM 1388 N N . TYR A 1 178 ? 10.239 -4.889 -11.288 1.00 90.94 178 TYR A N 1
ATOM 1389 C CA . TYR A 1 178 ? 11.275 -4.947 -10.246 1.00 90.94 178 TYR A CA 1
ATOM 1390 C C . TYR A 1 178 ? 12.119 -3.669 -10.115 1.00 90.94 178 TYR A C 1
ATOM 1392 O O . TYR A 1 178 ? 12.799 -3.500 -9.105 1.00 90.94 178 TYR A O 1
ATOM 1400 N N . ASP A 1 179 ? 12.072 -2.738 -11.078 1.00 92.06 179 ASP A N 1
ATOM 1401 C CA . ASP A 1 179 ? 12.813 -1.471 -10.959 1.00 92.06 179 ASP A CA 1
ATOM 1402 C C . ASP A 1 179 ? 12.216 -0.618 -9.830 1.00 92.06 179 ASP A C 1
ATOM 1404 O O . ASP A 1 179 ? 11.049 -0.233 -9.890 1.00 92.06 179 ASP A O 1
ATOM 1408 N N . GLN A 1 180 ? 12.991 -0.326 -8.788 1.00 93.75 180 GLN A N 1
ATOM 1409 C CA . GLN A 1 180 ? 12.519 0.463 -7.646 1.00 93.75 180 GLN A CA 1
ATOM 1410 C C . GLN A 1 180 ? 12.679 1.978 -7.842 1.00 93.75 180 GLN A C 1
ATOM 1412 O O . GLN A 1 180 ? 12.066 2.753 -7.103 1.00 93.75 180 GLN A O 1
ATOM 1417 N N . ARG A 1 181 ? 13.452 2.410 -8.848 1.00 93.81 181 ARG A N 1
ATOM 1418 C CA . ARG A 1 181 ? 13.721 3.828 -9.135 1.00 93.81 181 ARG A CA 1
ATOM 1419 C C . ARG A 1 181 ? 12.505 4.537 -9.709 1.00 93.81 181 ARG A C 1
ATOM 1421 O O . ARG A 1 181 ? 12.248 5.685 -9.351 1.00 93.81 181 ARG A O 1
ATOM 1428 N N . TYR A 1 182 ? 11.756 3.834 -10.556 1.00 92.44 182 TYR A N 1
ATOM 1429 C CA . TYR A 1 182 ? 10.519 4.306 -11.174 1.00 92.44 182 TYR A CA 1
ATOM 1430 C C . TYR A 1 182 ? 9.342 3.528 -10.612 1.00 92.44 182 TYR A C 1
ATOM 1432 O O . TYR A 1 182 ? 9.164 2.342 -10.903 1.00 92.44 182 TYR A O 1
ATOM 1440 N N . ASN A 1 183 ? 8.558 4.190 -9.772 1.00 93.31 183 ASN A N 1
ATOM 1441 C CA . ASN A 1 183 ? 7.526 3.528 -8.991 1.00 93.31 183 ASN A CA 1
ATOM 1442 C C . ASN A 1 183 ? 6.208 4.292 -9.056 1.00 93.31 183 ASN A C 1
ATOM 1444 O O . ASN A 1 183 ? 6.181 5.512 -9.183 1.00 93.31 183 ASN A O 1
ATOM 1448 N N . TYR A 1 184 ? 5.110 3.562 -8.939 1.00 92.19 184 TYR A N 1
ATOM 1449 C CA . TYR A 1 184 ? 3.765 4.111 -8.804 1.00 92.19 184 TYR A CA 1
ATOM 1450 C C . TYR A 1 184 ? 3.048 3.390 -7.663 1.00 92.19 184 TYR A C 1
ATOM 1452 O O . TYR A 1 184 ? 3.564 2.414 -7.113 1.00 92.19 184 TYR A O 1
ATOM 1460 N N . CYS A 1 185 ? 1.881 3.899 -7.270 1.00 94.00 185 CYS A N 1
ATOM 1461 C CA . CYS A 1 185 ? 1.223 3.524 -6.022 1.00 94.00 185 CYS A CA 1
ATOM 1462 C C . CYS A 1 185 ? 1.062 2.008 -5.831 1.00 94.00 185 CYS A C 1
ATOM 1464 O O . CYS A 1 185 ? 1.511 1.481 -4.817 1.00 94.00 185 CYS A O 1
ATOM 1466 N N . SER A 1 186 ? 0.498 1.289 -6.802 1.00 93.94 186 SER A N 1
ATOM 1467 C CA . SER A 1 186 ? 0.266 -0.156 -6.694 1.00 93.94 186 SER A CA 1
ATOM 1468 C C . SER A 1 186 ? 1.516 -1.003 -6.930 1.00 93.94 186 SER A C 1
ATOM 1470 O O . SER A 1 186 ? 1.682 -2.006 -6.238 1.00 93.94 186 SER A O 1
ATOM 1472 N N . LYS A 1 187 ? 2.444 -0.589 -7.805 1.00 94.62 187 LYS A N 1
ATOM 1473 C CA . LYS A 1 187 ? 3.739 -1.280 -7.960 1.00 94.62 187 LYS A CA 1
ATOM 1474 C C . LYS A 1 187 ? 4.561 -1.253 -6.679 1.00 94.62 187 LYS A C 1
ATOM 1476 O O . LYS A 1 187 ? 5.109 -2.282 -6.306 1.00 94.62 187 LYS A O 1
ATOM 1481 N N . MET A 1 188 ? 4.602 -0.123 -5.973 1.00 96.38 188 MET A N 1
ATOM 1482 C CA . MET A 1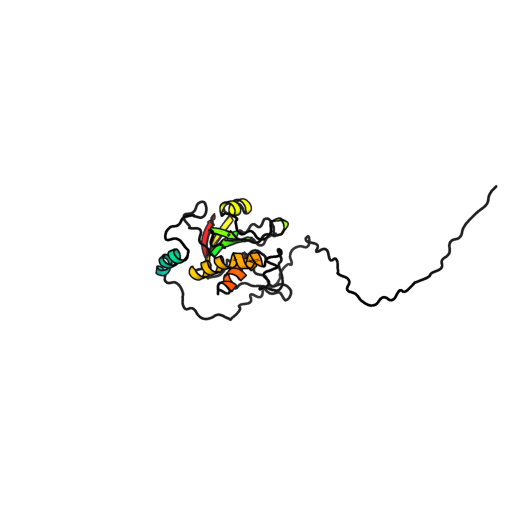 188 ? 5.316 -0.031 -4.698 1.00 96.38 188 MET A CA 1
ATOM 1483 C C . MET A 1 188 ? 4.757 -1.032 -3.673 1.00 96.38 188 MET A C 1
ATOM 1485 O O . MET A 1 188 ? 5.531 -1.686 -2.978 1.00 96.38 188 MET A O 1
ATOM 1489 N N . ILE A 1 189 ? 3.431 -1.202 -3.598 1.00 97.31 189 ILE A N 1
ATOM 1490 C CA . ILE A 1 189 ? 2.822 -2.191 -2.692 1.00 97.31 189 ILE A CA 1
ATOM 1491 C C . ILE A 1 189 ? 3.155 -3.610 -3.145 1.00 97.31 189 ILE A C 1
ATOM 1493 O O . ILE A 1 189 ? 3.563 -4.427 -2.323 1.00 97.31 189 ILE A O 1
ATOM 1497 N N . TRP A 1 190 ? 3.045 -3.894 -4.445 1.00 96.31 190 TRP A N 1
ATOM 1498 C CA . TRP A 1 190 ? 3.430 -5.192 -4.991 1.00 96.31 190 TRP A CA 1
ATOM 1499 C C . TRP A 1 190 ? 4.881 -5.549 -4.646 1.00 96.31 190 TRP A C 1
ATOM 1501 O O . TRP A 1 190 ? 5.146 -6.634 -4.135 1.00 96.31 190 TRP A O 1
ATOM 1511 N N . GLN A 1 191 ? 5.813 -4.612 -4.842 1.00 96.56 191 GLN A N 1
ATOM 1512 C CA . GLN A 1 191 ? 7.226 -4.793 -4.505 1.00 96.56 191 GLN A CA 1
ATOM 1513 C C . GLN A 1 191 ? 7.430 -5.010 -3.004 1.00 96.56 191 GLN A C 1
ATOM 1515 O O . GLN A 1 191 ? 8.241 -5.848 -2.620 1.00 96.56 191 GLN A O 1
ATOM 1520 N N . ALA A 1 192 ? 6.695 -4.292 -2.150 1.00 97.69 192 ALA A N 1
ATOM 1521 C CA . ALA A 1 192 ? 6.773 -4.468 -0.703 1.00 97.69 192 ALA A CA 1
ATOM 1522 C C . ALA A 1 192 ? 6.390 -5.895 -0.288 1.00 97.69 192 ALA A C 1
ATOM 1524 O O . ALA A 1 192 ? 7.134 -6.530 0.459 1.00 97.69 192 ALA A O 1
ATOM 1525 N N . TYR A 1 193 ? 5.285 -6.422 -0.822 1.00 96.12 193 TYR A N 1
ATOM 1526 C CA . TYR A 1 193 ? 4.869 -7.803 -0.576 1.00 96.12 193 TYR A CA 1
ATOM 1527 C C . TYR A 1 193 ? 5.847 -8.817 -1.183 1.00 96.12 193 TYR A C 1
ATOM 1529 O O . TYR A 1 193 ? 6.258 -9.736 -0.478 1.00 96.12 193 TYR A O 1
ATOM 1537 N N . SER A 1 194 ? 6.319 -8.606 -2.417 1.00 94.88 194 SER A N 1
ATOM 1538 C CA . SER A 1 194 ? 7.284 -9.499 -3.081 1.00 94.88 194 SER A CA 1
ATOM 1539 C C . SER A 1 194 ? 8.595 -9.612 -2.296 1.00 94.88 194 SER A C 1
ATOM 1541 O O . SER A 1 194 ? 9.023 -10.712 -1.952 1.00 94.88 194 SER A O 1
ATOM 1543 N N . LEU A 1 195 ? 9.179 -8.482 -1.883 1.00 94.25 195 LEU A N 1
ATOM 1544 C CA . LEU A 1 195 ? 10.369 -8.447 -1.020 1.00 94.25 195 LEU A CA 1
ATOM 1545 C C . LEU A 1 195 ? 10.100 -8.979 0.397 1.00 94.25 195 LEU A C 1
ATOM 1547 O O . LEU A 1 195 ? 11.036 -9.341 1.113 1.00 94.25 195 LEU A O 1
ATOM 1551 N N . GLY A 1 196 ? 8.837 -8.972 0.824 1.00 89.56 196 GLY A N 1
ATOM 1552 C CA . GLY A 1 196 ? 8.346 -9.574 2.062 1.00 89.56 196 GLY A CA 1
ATOM 1553 C C . GLY A 1 196 ? 8.101 -11.084 1.968 1.00 89.56 196 GLY A C 1
ATOM 1554 O O . GLY A 1 196 ? 7.695 -11.673 2.967 1.00 89.56 196 GLY A O 1
ATOM 1555 N N . GLY A 1 197 ? 8.356 -11.705 0.810 1.00 87.94 197 GLY A N 1
ATOM 1556 C CA . GLY A 1 197 ? 8.168 -13.139 0.574 1.00 87.94 197 GLY A CA 1
ATOM 1557 C C . GLY A 1 197 ? 6.784 -13.518 0.039 1.00 87.94 197 GLY A C 1
ATOM 1558 O O . GLY A 1 197 ? 6.383 -14.672 0.162 1.00 87.94 197 GLY A O 1
ATOM 1559 N N . VAL A 1 198 ? 6.030 -12.566 -0.522 1.00 87.44 198 VAL A N 1
ATOM 1560 C CA . VAL A 1 198 ? 4.689 -12.789 -1.081 1.00 87.44 198 VAL A CA 1
ATOM 1561 C C . VAL A 1 198 ? 4.581 -12.250 -2.498 1.00 87.44 198 VAL A C 1
ATOM 1563 O O . VAL A 1 198 ? 4.579 -11.041 -2.720 1.00 87.44 198 VAL A O 1
ATOM 1566 N N . THR A 1 199 ? 4.376 -1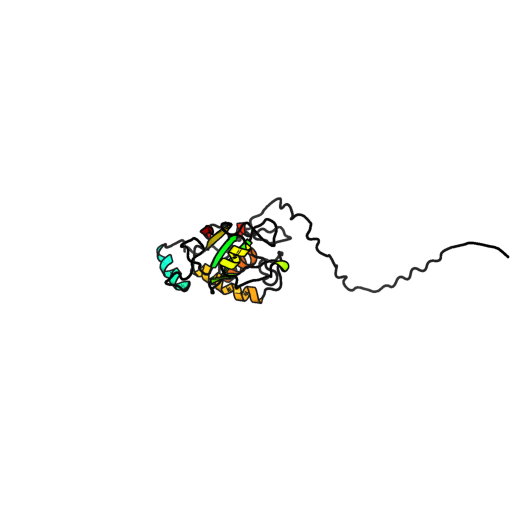3.136 -3.463 1.00 86.94 199 THR A N 1
ATOM 1567 C CA . THR A 1 199 ? 4.081 -12.728 -4.838 1.00 86.94 199 THR A CA 1
ATOM 1568 C C . THR A 1 199 ? 2.591 -12.439 -4.992 1.00 86.94 199 THR A C 1
ATOM 1570 O O . THR A 1 199 ? 1.764 -13.351 -4.999 1.00 86.94 199 THR A O 1
ATOM 1573 N N . LEU A 1 200 ? 2.235 -11.158 -5.124 1.00 87.62 200 LEU A N 1
ATOM 1574 C CA . LEU A 1 200 ? 0.867 -10.775 -5.477 1.00 87.62 200 LEU A CA 1
ATOM 1575 C C . LEU A 1 200 ? 0.634 -10.967 -6.989 1.00 87.62 200 LEU A C 1
ATOM 1577 O O . LEU A 1 200 ? 1.559 -10.841 -7.791 1.00 87.62 200 LEU A O 1
ATOM 1581 N N . ARG A 1 201 ? -0.603 -11.260 -7.389 1.00 87.19 201 ARG A N 1
ATOM 1582 C CA . ARG A 1 201 ? -0.993 -11.523 -8.788 1.00 87.19 201 ARG A CA 1
ATOM 1583 C C . ARG A 1 201 ? -1.463 -10.229 -9.460 1.00 87.19 201 ARG A C 1
ATOM 1585 O O . ARG A 1 201 ? -1.301 -9.149 -8.899 1.00 87.19 201 ARG A O 1
ATOM 1592 N N . GLY A 1 202 ? -2.075 -10.325 -10.640 1.00 79.88 202 GLY A N 1
ATOM 1593 C CA . GLY A 1 202 ? -2.838 -9.220 -11.235 1.00 79.88 202 GLY A CA 1
ATOM 1594 C C . GLY A 1 202 ? -2.024 -8.239 -12.075 1.00 79.88 202 GLY A C 1
ATOM 1595 O O . GLY A 1 202 ? -2.537 -7.164 -12.395 1.00 79.88 202 GLY A O 1
ATOM 1596 N N . TRP A 1 203 ? -0.791 -8.606 -12.436 1.00 83.38 203 TRP A N 1
ATOM 1597 C CA . TRP A 1 203 ? -0.036 -7.904 -13.468 1.00 83.38 203 TRP A CA 1
ATOM 1598 C C . TRP A 1 203 ? -0.660 -8.134 -14.840 1.00 83.38 203 TRP A C 1
ATOM 1600 O O . TRP A 1 203 ? -1.009 -9.253 -15.216 1.00 83.38 203 TRP A O 1
ATOM 1610 N N . THR A 1 204 ? -0.754 -7.046 -15.583 1.00 79.56 204 THR A N 1
ATOM 1611 C CA . THR A 1 204 ? -1.037 -7.001 -17.010 1.00 79.56 204 THR A CA 1
ATOM 1612 C C . THR A 1 204 ? 0.270 -6.739 -17.727 1.00 79.56 204 THR A C 1
ATOM 1614 O O . THR A 1 204 ? 1.028 -5.859 -17.310 1.00 79.56 204 THR A O 1
ATOM 1617 N N . ASN A 1 205 ? 0.518 -7.459 -18.814 1.00 78.19 205 ASN A N 1
ATOM 1618 C CA . ASN A 1 205 ? 1.660 -7.215 -19.682 1.00 78.19 205 ASN A CA 1
ATOM 1619 C C . ASN A 1 205 ? 1.162 -7.073 -21.125 1.00 78.19 205 ASN A C 1
ATOM 1621 O O . ASN A 1 205 ? 0.456 -7.940 -21.624 1.00 78.19 205 ASN A O 1
ATOM 1625 N N . THR A 1 206 ? 1.503 -5.965 -21.780 1.00 71.50 206 THR A N 1
ATOM 1626 C CA . THR A 1 206 ? 1.175 -5.711 -23.196 1.00 71.50 206 THR A CA 1
ATOM 1627 C C . THR A 1 206 ? 2.405 -5.808 -24.108 1.00 71.50 206 THR A C 1
ATOM 1629 O O . THR A 1 206 ? 2.409 -5.294 -25.223 1.00 71.50 206 THR A O 1
ATOM 1632 N N . GLY A 1 207 ? 3.509 -6.371 -23.611 1.00 70.25 207 GLY A N 1
ATOM 1633 C CA . GLY A 1 207 ? 4.844 -6.346 -24.217 1.00 70.25 207 GLY A CA 1
ATOM 1634 C C . GLY A 1 207 ? 5.560 -4.995 -24.078 1.00 70.25 207 GLY A C 1
ATOM 1635 O O . GLY A 1 207 ? 6.785 -4.952 -23.996 1.00 70.25 207 GLY A O 1
ATOM 1636 N N . GLN A 1 208 ? 4.808 -3.892 -24.011 1.00 66.75 208 GLN A N 1
ATOM 1637 C CA . GLN A 1 208 ? 5.331 -2.524 -23.911 1.00 66.75 208 GLN A CA 1
ATOM 1638 C C . GLN A 1 208 ? 5.223 -1.910 -22.519 1.00 66.75 208 GLN A C 1
ATOM 1640 O O . GLN A 1 208 ? 5.892 -0.917 -22.261 1.00 66.75 208 GLN A O 1
ATOM 1645 N N . VAL A 1 209 ? 4.371 -2.444 -21.641 1.00 71.00 209 VAL A N 1
ATOM 1646 C CA . VAL A 1 209 ? 4.197 -1.994 -20.255 1.00 71.00 209 VAL A CA 1
ATOM 1647 C C . VAL A 1 209 ? 3.802 -3.197 -19.408 1.00 71.00 209 VAL A C 1
ATOM 1649 O O . VAL A 1 209 ? 2.937 -3.979 -19.799 1.00 71.00 209 VAL A O 1
ATOM 1652 N N . GLU A 1 210 ? 4.403 -3.304 -18.225 1.00 80.19 210 GLU A N 1
ATOM 1653 C CA . GLU A 1 210 ? 3.895 -4.158 -17.160 1.00 80.19 210 GLU A CA 1
ATOM 1654 C C . GLU A 1 210 ? 3.221 -3.258 -16.132 1.00 80.19 210 GLU A C 1
ATOM 1656 O O . GLU A 1 210 ? 3.848 -2.343 -15.588 1.00 80.19 210 GLU A O 1
ATOM 1661 N N . PHE A 1 211 ? 1.940 -3.486 -15.847 1.00 86.25 211 PHE A N 1
ATOM 1662 C CA . PHE A 1 211 ? 1.265 -2.728 -14.801 1.00 86.25 211 PHE A CA 1
ATOM 1663 C C . PHE A 1 211 ? 0.292 -3.561 -13.975 1.00 86.25 211 PHE A C 1
ATOM 1665 O O . PHE A 1 211 ? -0.278 -4.537 -14.441 1.00 86.25 211 PHE A O 1
ATOM 1672 N N . ILE A 1 212 ? 0.080 -3.142 -12.733 1.00 88.50 212 ILE A N 1
ATOM 1673 C CA . ILE A 1 212 ? -0.962 -3.654 -11.853 1.00 88.50 212 ILE A CA 1
ATOM 1674 C C . ILE A 1 212 ? -1.804 -2.472 -11.395 1.00 88.50 212 ILE A C 1
ATOM 1676 O O . ILE A 1 212 ? -1.297 -1.539 -10.772 1.00 88.50 212 ILE A O 1
ATOM 1680 N N . SER A 1 213 ? -3.095 -2.466 -11.720 1.00 89.00 213 SER A N 1
ATOM 1681 C CA . SER A 1 213 ? -3.970 -1.371 -11.293 1.00 89.00 213 SER A CA 1
ATOM 1682 C C . SER A 1 213 ? -4.196 -1.411 -9.772 1.00 89.00 213 SER A C 1
ATOM 1684 O O . SER A 1 213 ? -4.162 -2.488 -9.167 1.00 89.00 213 SER A O 1
ATOM 1686 N N . PRO A 1 214 ? -4.473 -0.264 -9.127 1.00 91.62 214 PRO A N 1
ATOM 1687 C CA . PRO A 1 214 ? -4.843 -0.216 -7.714 1.00 91.62 214 PRO A CA 1
ATOM 1688 C C . PRO A 1 214 ? -5.978 -1.176 -7.348 1.00 91.62 214 PRO A C 1
ATOM 1690 O O . PRO A 1 214 ? -5.925 -1.811 -6.299 1.00 91.62 214 PRO A O 1
ATOM 1693 N N . TRP A 1 215 ? -6.983 -1.313 -8.219 1.00 90.19 215 TRP A N 1
ATOM 1694 C CA . TRP A 1 215 ? -8.078 -2.257 -8.004 1.00 90.19 215 TRP A CA 1
ATOM 1695 C C . TRP A 1 215 ? -7.625 -3.712 -8.144 1.00 90.19 215 TRP A C 1
ATOM 1697 O O . TRP A 1 215 ? -7.916 -4.509 -7.259 1.00 90.19 215 TRP A O 1
ATOM 1707 N N . ASN A 1 216 ? -6.872 -4.057 -9.194 1.00 89.62 216 ASN A N 1
ATOM 1708 C CA . ASN A 1 216 ? -6.387 -5.427 -9.405 1.00 89.62 216 ASN A CA 1
ATOM 1709 C C . ASN A 1 216 ? -5.468 -5.904 -8.277 1.00 89.62 216 ASN A C 1
ATOM 1711 O O . ASN A 1 216 ? -5.458 -7.093 -7.978 1.00 89.62 216 ASN A O 1
ATOM 1715 N N . LEU A 1 217 ? -4.723 -4.987 -7.652 1.00 92.62 217 LEU A N 1
ATOM 1716 C CA . LEU A 1 217 ? -3.896 -5.265 -6.479 1.00 92.62 217 LEU A CA 1
ATOM 1717 C C . LEU A 1 217 ? -4.739 -5.687 -5.267 1.00 92.62 217 LEU A C 1
ATOM 1719 O O . LEU A 1 217 ? -4.410 -6.659 -4.601 1.00 92.62 217 LEU A O 1
ATOM 1723 N N . VAL A 1 218 ? -5.805 -4.947 -4.952 1.00 92.50 218 VAL A N 1
ATOM 1724 C CA . VAL A 1 218 ? -6.590 -5.197 -3.727 1.00 92.50 218 VAL A CA 1
ATOM 1725 C C . VAL A 1 218 ? -7.735 -6.188 -3.927 1.00 92.50 218 VAL A C 1
ATOM 1727 O O . VAL A 1 218 ? -8.222 -6.764 -2.959 1.00 92.50 218 VAL A O 1
ATOM 1730 N N . ASN A 1 219 ? -8.170 -6.405 -5.170 1.00 90.69 219 ASN A N 1
ATOM 1731 C CA . ASN A 1 219 ? -9.226 -7.348 -5.534 1.00 90.69 219 ASN A CA 1
ATOM 1732 C C . ASN A 1 219 ? -8.666 -8.768 -5.722 1.00 90.69 219 ASN A C 1
ATOM 1734 O O . ASN A 1 219 ? -8.787 -9.368 -6.790 1.00 90.69 219 ASN A O 1
ATOM 1738 N N . GLN A 1 220 ? -7.997 -9.278 -4.690 1.00 88.56 220 GLN A N 1
ATOM 1739 C CA . GLN A 1 220 ? -7.344 -10.588 -4.686 1.00 88.56 220 GLN A CA 1
ATOM 1740 C C . GLN A 1 220 ? -7.815 -11.378 -3.466 1.00 88.56 220 GLN A C 1
ATOM 1742 O O . GLN A 1 220 ? -8.085 -10.797 -2.418 1.00 88.56 220 GLN A O 1
ATOM 1747 N N . SER A 1 221 ? -7.928 -12.703 -3.585 1.00 89.19 221 SER A N 1
ATOM 1748 C CA . SER A 1 221 ? -8.576 -13.552 -2.569 1.00 89.19 221 SER A CA 1
ATOM 1749 C C . SER A 1 221 ? -7.877 -13.564 -1.205 1.00 89.19 221 SER A C 1
ATOM 1751 O O . SER A 1 221 ? -8.511 -13.853 -0.196 1.00 89.19 221 SER A O 1
ATOM 1753 N N . TYR A 1 222 ? -6.588 -13.234 -1.156 1.00 90.75 222 TYR A N 1
ATOM 1754 C CA . TYR A 1 222 ? -5.816 -13.117 0.084 1.00 90.75 222 TYR A CA 1
ATOM 1755 C C . TYR A 1 222 ? -5.925 -11.743 0.757 1.00 90.75 222 TYR A C 1
ATOM 1757 O O . TYR A 1 222 ? -5.360 -11.556 1.831 1.00 90.75 222 TYR A O 1
ATOM 1765 N N . PHE A 1 223 ? -6.663 -10.792 0.178 1.00 93.31 223 PHE A N 1
ATOM 1766 C CA . PHE A 1 223 ? -7.032 -9.548 0.844 1.00 93.31 223 PHE A CA 1
ATOM 1767 C C . PHE A 1 223 ? -8.480 -9.605 1.328 1.00 93.31 223 PHE A C 1
ATOM 1769 O O . PHE A 1 223 ? -9.409 -9.854 0.565 1.00 93.31 223 PHE A O 1
ATOM 1776 N N . THR A 1 224 ? -8.688 -9.287 2.603 1.00 94.75 224 THR A N 1
ATOM 1777 C CA . THR A 1 224 ? -10.022 -9.101 3.181 1.00 94.75 224 THR A CA 1
ATOM 1778 C C . THR A 1 224 ? -10.266 -7.625 3.438 1.00 94.75 224 THR A C 1
ATOM 1780 O O . THR A 1 224 ? -9.421 -6.933 4.005 1.00 94.75 224 THR A O 1
ATOM 1783 N N . ARG A 1 225 ? -11.439 -7.117 3.051 1.00 95.69 225 ARG A N 1
ATOM 1784 C CA . ARG A 1 225 ? -11.832 -5.747 3.39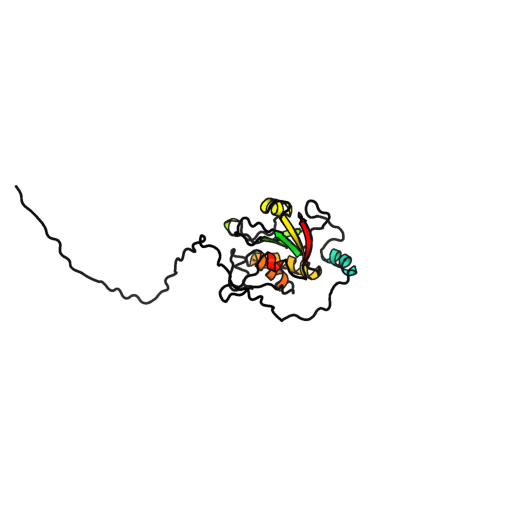2 1.00 95.69 225 ARG A CA 1
ATOM 1785 C C . ARG A 1 225 ? -12.225 -5.669 4.870 1.00 95.69 225 ARG A C 1
ATOM 1787 O O . ARG A 1 225 ? -13.197 -6.301 5.268 1.00 95.69 225 ARG A O 1
ATOM 1794 N N . VAL A 1 226 ? -11.515 -4.856 5.651 1.00 94.44 226 VAL A N 1
ATOM 1795 C CA . VAL A 1 226 ? -11.677 -4.755 7.120 1.00 94.44 226 VAL A CA 1
ATOM 1796 C C . VAL A 1 226 ? -12.249 -3.419 7.602 1.00 94.44 226 VAL A C 1
ATOM 1798 O O . VAL A 1 226 ? -12.665 -3.304 8.753 1.00 94.44 226 VAL A O 1
ATOM 1801 N N . ALA A 1 227 ? -12.270 -2.393 6.748 1.00 93.81 227 ALA A N 1
ATOM 1802 C CA . ALA A 1 227 ? -12.853 -1.093 7.075 1.00 93.81 227 ALA A CA 1
ATOM 1803 C C . ALA A 1 227 ? -13.241 -0.298 5.823 1.00 93.81 227 ALA A C 1
ATOM 1805 O O . ALA A 1 227 ? -12.792 -0.566 4.703 1.00 93.81 227 ALA A O 1
ATOM 1806 N N . THR A 1 228 ? -14.076 0.717 6.025 1.00 93.88 228 THR A N 1
ATOM 1807 C CA . THR A 1 228 ? -14.320 1.800 5.070 1.00 93.88 228 THR A CA 1
ATOM 1808 C C . THR A 1 228 ? -14.489 3.102 5.847 1.00 93.88 228 THR A C 1
ATOM 1810 O O . THR A 1 228 ? -15.192 3.096 6.856 1.00 93.88 228 THR A O 1
ATOM 1813 N N . PHE A 1 229 ? -13.828 4.178 5.410 1.00 90.56 229 PHE A N 1
ATOM 1814 C CA . PHE A 1 229 ? -13.848 5.489 6.071 1.00 90.56 229 PHE A CA 1
ATOM 1815 C C . PHE A 1 229 ? -13.593 6.663 5.113 1.00 90.56 229 PHE A C 1
ATOM 1817 O O . PHE A 1 229 ? -13.264 6.444 3.920 1.00 90.56 229 PHE A O 1
#

InterPro domains:
  IPR024453 Permuted papain-like amidase enzyme, YaeF/YiiX, C92 family [PF05708] (99-207)
  IPR038765 Papain-like cysteine peptidase superfamily [SSF54001] (87-226)

Secondary structure (DSSP, 8-state):
-------------------------------TTS---------B--------------TTHHHHHHHHTT-SS---B-TTSS-B--TTPEEEES--SSSTTS-EEEEE-TTS-EEEE--GGGTSEEEEE-HHHHHHHH-TT-EEEEEES-HHHHHHHHHHHHHHHHH--EE---S-TT-SSEE-HHHHHHHHHHHTT------EE-SS-EE--HHHHHSSTTEEEEEE-

pLDDT: mean 73.7, std 23.24, range [32.47, 98.38]